Protein AF-A0A0A8ECW3-F1 (afdb_monomer)

Secondary structure (DSSP, 8-state):
-EEEEEEE-HHHH-TTS-EEEEEEEEEEEETTEEEEEEEEEEE--S---TT---TTPEEEEEEE--SSS---PPPEEEEEE--S-TTS--SEEEEEES--EEEE--TTS--TTPPPP--------TTSEEEEEEETT--SEEEEEEE-TTS-EEEEEEETTEEEEEEEEEES-TTS--EEEEEE---TT----EEEEEEEEEEEEEETTEEEEEEEES--EEEEEEE--TT----HHHH------

Foldseek 3Di:
DKDKDKAAACLAPVVVAWDWRIKIWIWDADPVGIWIKTKTWIQDPDDCDPVRDDNQKIWMWIATADDQPHDHDDIFTKIWHAPDHRHDDGQWIAIDGPDGDIDGDPPVLDDPPDDDDPPDGPTGHLQFFKWKKDFPVRQDWIWIWTAHLLRWTWIWIDGPNDTWIKTKDWYDHLQDAIWIWMWTDDDPVPDIDTGDTNQWDWDFDDDPRATWIAIDGPGGMIIGGPDDNPPDDRPVSSVHNDHDD

Radius of gyration: 17.52 Å; Cα contacts (8 Å, |Δi|>4): 586; chains: 1; bounding box: 40×39×47 Å

Mean predicted aligned error: 7.67 Å

pLDDT: mean 81.14, std 16.69, range [26.86, 97.62]

Sequence (245 aa):
MGVRCVKFANFVHCPHLEGVAFVWYAEGLEPAGPYRHFGEAFITTSGTTSDGVDPGGFLAHAAGITGNSERDEPFLRLCFDIPSPHSEVPARLLVTGDRREEWTLAPDGLVPEYQPILRHIERTGRHFNEFTVRKSDGTPGFGIRSMLSSGSWLGAGRWLELPYLHLGTYIGPRSGPVRFSASDIAAGNGFCLFVPWGELNVRIGTDKGASVRQVTGTWSETWQLRHSRAEWRPDPRTADLIAPG

Structure (mmCIF, N/CA/C/O backbone):
data_AF-A0A0A8ECW3-F1
#
_entry.id   AF-A0A0A8ECW3-F1
#
loop_
_atom_site.group_PDB
_atom_site.id
_atom_site.type_symbol
_atom_site.label_atom_id
_atom_site.label_alt_id
_atom_site.label_comp_id
_atom_site.label_asym_id
_atom_site.label_entity_id
_atom_site.label_seq_id
_atom_site.pdbx_PDB_ins_code
_atom_site.Cartn_x
_atom_site.Cartn_y
_atom_site.Cartn_z
_atom_site.occupancy
_atom_site.B_iso_or_equiv
_atom_site.auth_seq_id
_atom_site.auth_comp_id
_atom_site.auth_asym_id
_atom_site.auth_atom_id
_atom_site.pdbx_PDB_model_num
ATOM 1 N N . MET A 1 1 ? -6.385 -1.604 -19.195 1.00 80.00 1 MET A N 1
ATOM 2 C CA . MET A 1 1 ? -5.640 -0.408 -18.731 1.00 80.00 1 MET A CA 1
ATOM 3 C C . MET A 1 1 ? -5.826 -0.300 -17.227 1.00 80.00 1 MET A C 1
ATOM 5 O O . MET A 1 1 ? -6.911 -0.618 -16.747 1.00 80.00 1 MET A O 1
ATOM 9 N N . GLY A 1 2 ? -4.794 0.095 -16.488 1.00 90.62 2 GLY A N 1
ATOM 10 C CA . GLY A 1 2 ? -4.876 0.246 -15.038 1.00 90.62 2 GLY A CA 1
ATOM 11 C C . GLY A 1 2 ? -3.754 1.121 -14.503 1.00 90.62 2 GLY A C 1
ATOM 12 O O . GLY A 1 2 ? -2.800 1.409 -15.221 1.00 90.62 2 GLY A O 1
ATOM 13 N N . VAL A 1 3 ? -3.873 1.520 -13.244 1.00 93.31 3 VAL A N 1
ATOM 14 C CA . VAL A 1 3 ? -2.903 2.375 -12.554 1.00 93.31 3 VAL A CA 1
ATOM 15 C C . VAL A 1 3 ? -2.228 1.626 -11.417 1.00 93.31 3 VAL A C 1
ATOM 17 O O . VAL A 1 3 ? -2.740 0.622 -10.906 1.00 93.31 3 VAL A O 1
ATOM 20 N N . ARG A 1 4 ? -1.043 2.102 -11.045 1.00 95.19 4 ARG A N 1
ATOM 21 C CA . ARG A 1 4 ? -0.256 1.601 -9.921 1.00 95.19 4 ARG A CA 1
ATOM 22 C C . ARG A 1 4 ? 0.170 2.801 -9.095 1.00 95.19 4 ARG A C 1
ATOM 24 O O . ARG A 1 4 ? 0.907 3.654 -9.576 1.00 95.19 4 ARG A O 1
ATOM 31 N N . CYS A 1 5 ? -0.309 2.877 -7.864 1.00 94.56 5 CYS A N 1
ATOM 32 C CA . CYS A 1 5 ? 0.165 3.863 -6.903 1.00 94.56 5 CYS A CA 1
ATOM 33 C C . CYS A 1 5 ? 1.248 3.185 -6.076 1.00 94.56 5 CYS A C 1
ATOM 35 O O . CYS A 1 5 ? 0.961 2.193 -5.410 1.00 94.56 5 CYS A O 1
ATOM 37 N N . VAL A 1 6 ? 2.481 3.682 -6.153 1.00 96.06 6 VAL A N 1
ATOM 38 C CA . VAL A 1 6 ? 3.654 3.038 -5.550 1.00 96.06 6 VAL A CA 1
ATOM 39 C C . VAL A 1 6 ? 4.221 3.937 -4.460 1.00 96.06 6 VAL A C 1
ATOM 41 O O . VAL A 1 6 ? 4.438 5.127 -4.679 1.00 96.06 6 VAL A O 1
ATOM 44 N N . LYS A 1 7 ? 4.486 3.365 -3.284 1.00 95.50 7 LYS A N 1
ATOM 45 C CA . LYS A 1 7 ? 5.217 4.022 -2.199 1.00 95.50 7 LYS A CA 1
ATOM 46 C C . LYS A 1 7 ? 6.542 3.300 -2.000 1.00 95.50 7 LYS A C 1
ATOM 48 O O . LYS A 1 7 ? 6.571 2.172 -1.503 1.00 95.50 7 LYS A O 1
ATOM 53 N N . PHE A 1 8 ? 7.631 3.957 -2.384 1.00 94.44 8 PHE A N 1
ATOM 54 C CA . PHE A 1 8 ? 8.976 3.431 -2.184 1.00 94.44 8 PHE A CA 1
ATOM 55 C C . PHE A 1 8 ? 9.373 3.474 -0.709 1.00 94.44 8 PHE A C 1
ATOM 57 O O . PHE A 1 8 ? 9.071 4.436 -0.011 1.00 94.44 8 PHE A O 1
ATOM 64 N N . ALA A 1 9 ? 10.016 2.406 -0.242 1.00 92.56 9 ALA A N 1
ATOM 65 C CA . ALA A 1 9 ? 10.484 2.216 1.126 1.00 92.56 9 ALA A CA 1
ATOM 66 C C . ALA A 1 9 ? 12.012 2.056 1.107 1.00 92.56 9 ALA A C 1
ATOM 68 O O . ALA A 1 9 ? 12.703 3.001 0.713 1.00 92.56 9 ALA A O 1
ATOM 69 N N . ASN A 1 10 ? 12.555 0.889 1.483 1.00 89.00 10 ASN A N 1
ATOM 70 C CA . ASN A 1 10 ? 14.005 0.698 1.545 1.00 89.00 10 ASN A CA 1
ATOM 71 C C . ASN A 1 10 ? 14.678 0.968 0.189 1.00 89.00 10 ASN A C 1
ATOM 73 O O . ASN A 1 10 ? 15.756 1.543 0.190 1.00 89.00 10 ASN A O 1
ATOM 77 N N . PHE A 1 11 ? 14.038 0.682 -0.955 1.00 87.31 11 PHE A N 1
ATOM 78 C CA . PHE A 1 11 ? 14.655 0.869 -2.281 1.00 87.31 11 PHE A CA 1
ATOM 79 C C . PHE A 1 11 ? 15.172 2.296 -2.529 1.00 87.31 11 PHE A C 1
ATOM 81 O O . PHE A 1 11 ? 16.248 2.464 -3.093 1.00 87.31 11 PHE A O 1
ATOM 88 N N . VAL A 1 12 ? 14.427 3.312 -2.081 1.00 87.62 12 VAL A N 1
ATOM 89 C CA . VAL A 1 12 ? 14.816 4.726 -2.226 1.00 87.62 12 VAL A CA 1
ATOM 90 C C . VAL A 1 12 ? 15.447 5.258 -0.943 1.00 87.62 12 VAL A C 1
ATOM 92 O O . VAL A 1 12 ? 16.453 5.957 -0.986 1.00 87.62 12 VAL A O 1
ATOM 95 N N . HIS A 1 13 ? 14.865 4.948 0.218 1.00 88.25 13 HIS A N 1
ATOM 96 C CA . HIS A 1 13 ? 15.198 5.648 1.460 1.00 88.25 13 HIS A CA 1
ATOM 97 C C . HIS A 1 13 ? 16.293 4.975 2.288 1.00 88.25 13 HIS A C 1
ATOM 99 O O . HIS A 1 13 ? 16.967 5.648 3.068 1.00 88.25 13 HIS A O 1
ATOM 105 N N . CYS A 1 14 ? 16.461 3.658 2.164 1.00 87.00 14 CYS A N 1
ATOM 106 C CA . CYS A 1 14 ? 17.457 2.873 2.895 1.00 87.00 14 CYS A CA 1
ATOM 107 C C . CYS A 1 14 ? 17.972 1.713 2.016 1.00 87.00 14 CYS A C 1
ATOM 109 O O . CYS A 1 14 ? 17.795 0.554 2.392 1.00 87.00 14 CYS A O 1
ATOM 111 N N . PRO A 1 15 ? 18.587 1.986 0.846 1.00 84.69 15 PRO A N 1
ATOM 112 C CA . PRO A 1 15 ? 18.839 0.968 -0.187 1.00 84.69 15 PRO A CA 1
ATOM 113 C C . PRO A 1 15 ? 19.814 -0.139 0.232 1.00 84.69 15 PRO A C 1
ATOM 115 O O . PRO A 1 15 ? 19.881 -1.186 -0.399 1.00 84.69 15 PRO A O 1
ATOM 118 N N . HIS A 1 16 ? 20.551 0.082 1.318 1.00 82.81 16 HIS A N 1
ATOM 119 C CA . HIS A 1 16 ? 21.472 -0.874 1.923 1.00 82.81 16 HIS A CA 1
ATOM 120 C C . HIS A 1 16 ? 20.796 -1.832 2.923 1.00 82.81 16 HIS A C 1
ATOM 122 O O . HIS A 1 16 ? 21.475 -2.689 3.483 1.00 82.81 16 HIS A O 1
ATOM 128 N N . LEU A 1 17 ? 19.495 -1.673 3.203 1.00 82.00 17 LEU A N 1
ATOM 129 C CA . LEU A 1 17 ? 18.761 -2.499 4.162 1.00 82.00 17 LEU A CA 1
ATOM 130 C C . LEU A 1 17 ? 17.861 -3.518 3.461 1.00 82.00 17 LEU A C 1
ATOM 132 O O . LEU A 1 17 ? 16.998 -3.162 2.657 1.00 82.00 17 LEU A O 1
ATOM 136 N N . GLU A 1 18 ? 17.987 -4.780 3.866 1.00 81.06 18 GLU A N 1
ATOM 137 C CA . GLU A 1 18 ? 17.010 -5.827 3.561 1.00 81.06 18 GLU A CA 1
ATOM 138 C C . GLU A 1 18 ? 15.608 -5.460 4.050 1.00 81.06 18 GLU A C 1
ATOM 140 O O . GLU A 1 18 ? 15.439 -4.821 5.091 1.00 81.06 18 GLU A O 1
ATOM 145 N N . GLY A 1 19 ? 14.588 -5.932 3.331 1.00 82.25 19 GLY A N 1
ATOM 146 C CA . GLY A 1 19 ? 13.189 -5.767 3.714 1.00 82.25 19 GLY A CA 1
ATOM 147 C C . GLY A 1 19 ? 12.328 -5.266 2.566 1.00 82.25 19 GLY A C 1
ATOM 148 O O . GLY A 1 19 ? 12.631 -5.507 1.397 1.00 82.25 19 GLY A O 1
ATOM 149 N N . VAL A 1 20 ? 11.233 -4.586 2.910 1.00 90.06 20 VAL A N 1
ATOM 150 C CA . VAL A 1 20 ? 10.276 -4.056 1.934 1.00 90.06 20 VAL A CA 1
ATOM 151 C C . VAL A 1 20 ? 10.944 -2.951 1.113 1.00 90.06 20 VAL A C 1
ATOM 153 O O . VAL A 1 20 ? 11.290 -1.884 1.619 1.00 90.06 20 VAL A O 1
ATOM 156 N N . ALA A 1 21 ? 11.115 -3.214 -0.177 1.00 91.12 21 ALA A N 1
ATOM 157 C CA . ALA A 1 21 ? 11.643 -2.289 -1.166 1.00 91.12 21 ALA A CA 1
ATOM 158 C C . ALA A 1 21 ? 10.636 -1.169 -1.446 1.00 91.12 21 ALA A C 1
ATOM 160 O O . ALA A 1 21 ? 10.981 0.014 -1.401 1.00 91.12 21 ALA A O 1
ATOM 161 N N . PHE A 1 22 ? 9.387 -1.551 -1.706 1.00 95.38 22 PHE A N 1
ATOM 162 C CA . PHE A 1 22 ? 8.253 -0.669 -1.957 1.00 95.38 22 PHE A CA 1
ATOM 163 C C . PHE A 1 22 ? 6.941 -1.447 -1.824 1.00 95.38 22 PHE A C 1
ATOM 165 O O . PHE A 1 22 ? 6.922 -2.678 -1.847 1.00 95.38 22 PHE A O 1
ATOM 172 N N . VAL A 1 23 ? 5.840 -0.711 -1.707 1.00 97.19 23 VAL A N 1
ATOM 173 C CA . VAL A 1 23 ? 4.476 -1.254 -1.712 1.00 97.19 23 VAL A CA 1
ATOM 174 C C . VAL A 1 23 ? 3.664 -0.584 -2.803 1.00 97.19 23 VAL A C 1
ATOM 176 O O . VAL A 1 23 ? 3.967 0.548 -3.192 1.00 97.19 23 VAL A O 1
ATOM 179 N N . TRP A 1 24 ? 2.619 -1.247 -3.285 1.00 97.62 24 TRP A N 1
ATOM 180 C CA . TRP A 1 24 ? 1.744 -0.656 -4.288 1.00 97.62 24 TRP A CA 1
ATOM 181 C C . TRP A 1 24 ? 0.284 -1.052 -4.122 1.00 97.62 24 TRP A C 1
ATOM 183 O O . TRP A 1 24 ? -0.045 -2.165 -3.716 1.00 97.62 24 TRP A O 1
ATOM 193 N N . TYR A 1 25 ? -0.588 -0.135 -4.524 1.00 96.00 25 TYR A N 1
ATOM 194 C CA . TYR A 1 25 ? -1.986 -0.406 -4.831 1.00 96.00 25 TYR A CA 1
ATOM 195 C C . TYR A 1 25 ? -2.158 -0.421 -6.348 1.00 96.00 25 TYR A C 1
ATOM 197 O O . TYR A 1 25 ? -1.641 0.453 -7.048 1.00 96.00 25 TYR A O 1
ATOM 205 N N . ALA A 1 26 ? -2.883 -1.411 -6.851 1.00 94.75 26 ALA A N 1
ATOM 206 C CA . ALA A 1 26 ? -3.213 -1.561 -8.256 1.00 94.75 26 ALA A CA 1
ATOM 207 C C . ALA A 1 26 ? -4.726 -1.557 -8.442 1.00 94.75 26 ALA A C 1
ATOM 209 O O . ALA A 1 26 ? -5.439 -2.219 -7.692 1.00 94.75 26 ALA A O 1
ATOM 210 N N . GLU A 1 27 ? -5.201 -0.881 -9.482 1.00 93.00 27 GLU A N 1
ATOM 211 C CA . GLU A 1 27 ? -6.584 -0.987 -9.944 1.00 93.00 27 GLU A CA 1
ATOM 212 C C . GLU A 1 27 ? -6.659 -0.850 -11.466 1.00 93.00 27 GLU A C 1
ATOM 214 O O . GLU A 1 27 ? -5.799 -0.220 -12.090 1.00 93.00 27 GLU A O 1
ATOM 219 N N . GLY A 1 28 ? -7.668 -1.465 -12.078 1.00 91.75 28 GLY A N 1
ATOM 220 C CA . GLY A 1 28 ? -7.888 -1.371 -13.516 1.00 91.75 28 GLY A CA 1
ATOM 221 C C . GLY A 1 28 ? -9.007 -2.273 -14.021 1.00 91.75 28 GLY A C 1
ATOM 222 O O . GLY A 1 28 ? -9.697 -2.938 -13.249 1.00 91.75 28 GLY A O 1
ATOM 223 N N . LEU A 1 29 ? -9.175 -2.277 -15.343 1.00 89.12 29 LEU A N 1
ATOM 224 C CA . LEU A 1 29 ? -10.174 -3.083 -16.040 1.00 89.12 29 LEU A CA 1
ATOM 225 C C . LEU A 1 29 ? -9.499 -4.139 -16.919 1.00 89.12 29 LEU A C 1
ATOM 227 O O . LEU A 1 29 ? -8.606 -3.824 -17.717 1.00 89.12 29 LEU A O 1
ATOM 231 N N . GLU A 1 30 ? -9.978 -5.372 -16.792 1.00 88.06 30 GLU A N 1
ATOM 232 C CA . GLU A 1 30 ? -9.684 -6.516 -17.655 1.00 88.06 30 GLU A CA 1
ATOM 233 C C . GLU A 1 30 ? -10.964 -6.972 -18.382 1.00 88.06 30 GLU A C 1
ATOM 235 O O . GLU A 1 30 ? -12.066 -6.628 -17.947 1.00 88.06 30 GLU A O 1
ATOM 240 N N . PRO A 1 31 ? -10.868 -7.792 -19.452 1.00 88.44 31 PRO A N 1
ATOM 241 C CA . PRO A 1 31 ? -12.049 -8.340 -20.133 1.00 88.44 31 PRO A CA 1
ATOM 242 C C . PRO A 1 31 ? -13.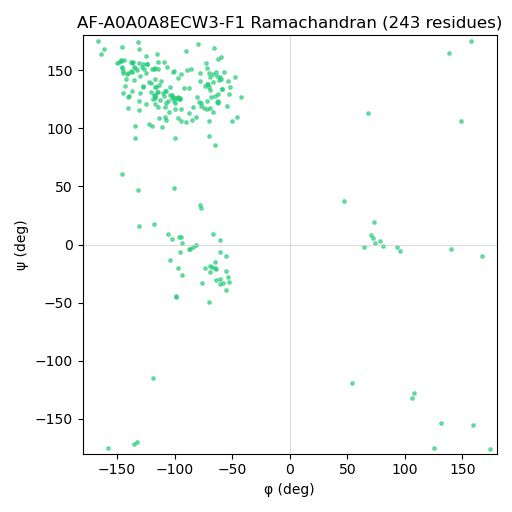026 -9.067 -19.202 1.00 88.44 31 PRO A C 1
ATOM 244 O O . PRO A 1 31 ? -14.221 -9.125 -19.467 1.00 88.44 31 PRO A O 1
ATOM 247 N N . ALA A 1 32 ? -12.515 -9.617 -18.103 1.00 86.38 32 ALA A N 1
ATOM 248 C CA . ALA A 1 32 ? -13.295 -10.352 -17.122 1.00 86.38 32 ALA A CA 1
ATOM 249 C C . ALA A 1 32 ? -13.775 -9.498 -15.930 1.00 86.38 32 ALA A C 1
ATOM 251 O O . ALA A 1 32 ? -14.350 -10.046 -14.991 1.00 86.38 32 ALA A O 1
ATOM 252 N N . GLY A 1 33 ? -13.556 -8.180 -15.964 1.00 88.12 33 GLY A N 1
ATOM 253 C CA . GLY A 1 33 ? -14.072 -7.232 -14.977 1.00 88.12 33 GLY A CA 1
ATOM 254 C C . GLY A 1 33 ? -13.004 -6.347 -14.325 1.00 88.12 33 GLY A C 1
ATOM 255 O O . GLY A 1 33 ? -11.832 -6.374 -14.717 1.00 88.12 33 GLY A O 1
ATOM 256 N N . PRO A 1 34 ? -13.409 -5.530 -13.335 1.00 89.81 34 PRO A N 1
ATOM 257 C CA . PRO A 1 34 ? -12.480 -4.740 -12.543 1.00 89.81 34 PRO A CA 1
ATOM 258 C C . PRO A 1 34 ? -11.594 -5.635 -11.674 1.00 89.81 34 PRO A C 1
ATOM 260 O O . PRO A 1 34 ? -12.035 -6.665 -11.159 1.00 89.81 34 PRO A O 1
ATOM 263 N N . TYR A 1 35 ? -10.354 -5.201 -11.469 1.00 90.19 35 TYR A N 1
ATOM 264 C CA . TYR A 1 35 ? -9.426 -5.830 -10.535 1.00 90.19 35 TYR A CA 1
ATOM 265 C C . TYR A 1 35 ? -8.836 -4.796 -9.579 1.00 90.19 35 TYR A C 1
ATOM 267 O O . TYR A 1 35 ? -8.692 -3.614 -9.915 1.00 90.19 35 TYR A O 1
ATOM 275 N N . ARG A 1 36 ? -8.451 -5.272 -8.392 1.00 92.81 36 ARG A N 1
ATOM 276 C CA . ARG A 1 36 ? -7.686 -4.514 -7.406 1.00 92.81 36 ARG A CA 1
ATOM 277 C C . ARG A 1 36 ? -6.684 -5.400 -6.694 1.00 92.81 36 ARG A C 1
ATOM 279 O O . ARG A 1 36 ? -7.037 -6.488 -6.239 1.00 92.81 36 ARG A O 1
ATOM 286 N N . HIS A 1 37 ? -5.470 -4.894 -6.513 1.00 94.12 37 HIS A N 1
ATOM 287 C CA . HIS A 1 37 ? -4.444 -5.573 -5.726 1.00 94.12 37 HIS A CA 1
ATOM 288 C C . HIS A 1 37 ? -3.777 -4.630 -4.743 1.00 94.12 37 HIS A C 1
ATOM 290 O O . HIS A 1 37 ? -3.613 -3.439 -5.005 1.00 94.12 37 HIS A O 1
ATOM 296 N N . PHE A 1 38 ? -3.327 -5.201 -3.636 1.00 95.69 38 PHE A N 1
ATOM 297 C CA . PHE A 1 38 ? -2.322 -4.592 -2.779 1.00 95.69 38 PHE A CA 1
ATOM 298 C C . PHE A 1 38 ? -1.129 -5.541 -2.702 1.00 95.69 38 PHE A C 1
ATOM 300 O O . PHE A 1 38 ? -1.307 -6.748 -2.509 1.00 95.69 38 PHE A O 1
ATOM 307 N N . GLY A 1 39 ? 0.069 -5.006 -2.910 1.00 96.12 39 GLY A N 1
ATOM 308 C CA . GLY A 1 39 ? 1.287 -5.798 -2.973 1.00 96.12 39 GLY A CA 1
ATOM 309 C C . GLY A 1 39 ? 2.507 -5.089 -2.415 1.00 96.12 39 GLY A C 1
ATOM 310 O O . GLY A 1 39 ? 2.493 -3.891 -2.120 1.00 96.12 39 GLY A O 1
ATOM 311 N N . GLU A 1 40 ? 3.566 -5.870 -2.267 1.00 95.06 40 GLU A N 1
ATOM 312 C CA . GLU A 1 40 ? 4.862 -5.444 -1.755 1.00 95.06 40 GLU A CA 1
ATOM 313 C C . GLU A 1 40 ? 5.992 -6.187 -2.461 1.00 95.06 40 GLU A C 1
ATOM 315 O O . GLU A 1 40 ? 5.840 -7.334 -2.889 1.00 95.06 40 GLU A O 1
ATOM 320 N N . ALA A 1 41 ? 7.115 -5.495 -2.612 1.00 92.81 41 ALA A N 1
ATOM 321 C CA . ALA A 1 41 ? 8.343 -6.016 -3.187 1.00 92.81 41 ALA A CA 1
ATOM 322 C C . ALA A 1 41 ? 9.452 -5.968 -2.141 1.00 92.81 41 ALA A C 1
ATOM 324 O O . ALA A 1 41 ? 9.454 -5.091 -1.273 1.00 92.81 41 ALA A O 1
ATOM 325 N N . PHE A 1 42 ? 10.410 -6.881 -2.237 1.00 87.38 42 PHE A N 1
ATOM 326 C CA . PHE A 1 42 ? 11.487 -7.041 -1.269 1.00 87.38 42 PHE A CA 1
ATOM 327 C C . PHE A 1 42 ? 12.852 -6.900 -1.926 1.00 87.38 42 PHE A C 1
ATOM 329 O O . PHE A 1 42 ? 13.080 -7.415 -3.019 1.00 87.38 42 PHE A O 1
ATOM 336 N N . ILE A 1 43 ? 13.772 -6.234 -1.226 1.00 78.81 43 ILE A N 1
ATOM 337 C CA . ILE A 1 43 ? 15.190 -6.251 -1.587 1.00 78.81 43 ILE A CA 1
ATOM 338 C C . ILE A 1 43 ? 15.745 -7.615 -1.181 1.00 78.81 43 ILE A C 1
ATOM 340 O O . ILE A 1 43 ? 15.750 -7.947 0.006 1.00 78.81 43 ILE A O 1
ATOM 344 N N . THR A 1 44 ? 16.212 -8.397 -2.150 1.00 66.31 44 THR A N 1
ATOM 345 C CA . THR A 1 44 ? 16.928 -9.649 -1.897 1.00 66.31 44 THR A CA 1
ATOM 346 C C . THR A 1 44 ? 18.422 -9.390 -2.020 1.00 66.31 44 THR A C 1
ATOM 348 O O . THR A 1 44 ? 18.986 -9.456 -3.110 1.00 66.31 44 THR A O 1
ATOM 351 N N . THR A 1 45 ? 19.089 -9.052 -0.917 1.00 57.00 45 THR A N 1
ATOM 352 C CA . THR A 1 45 ? 20.552 -8.993 -0.911 1.00 57.00 45 THR A CA 1
ATOM 353 C C . THR A 1 45 ? 21.101 -10.411 -0.847 1.00 57.00 45 THR A C 1
ATOM 355 O O . THR A 1 45 ? 20.884 -11.136 0.117 1.00 57.00 45 THR A O 1
ATOM 358 N N . SER A 1 46 ? 21.859 -10.782 -1.875 1.00 47.31 46 SER A N 1
ATOM 359 C CA . SER A 1 46 ? 22.733 -11.958 -1.951 1.00 47.31 46 SER A CA 1
ATOM 360 C C . SER A 1 46 ? 22.081 -13.349 -1.977 1.00 47.31 46 SER A C 1
ATOM 362 O O . SER A 1 46 ? 21.564 -13.872 -0.995 1.00 47.31 46 SER A O 1
ATOM 364 N N . GLY A 1 47 ? 22.254 -13.996 -3.127 1.00 43.75 47 GLY A N 1
ATOM 365 C CA . GLY A 1 47 ? 22.082 -15.427 -3.323 1.00 43.75 47 GLY A CA 1
ATOM 366 C C . GLY A 1 47 ? 21.597 -15.681 -4.736 1.00 43.75 47 GLY A C 1
ATOM 367 O O . GLY A 1 47 ? 20.436 -15.419 -5.031 1.00 43.75 47 GLY A O 1
ATOM 368 N N . THR A 1 48 ? 22.469 -16.193 -5.608 1.00 39.38 48 THR A N 1
ATOM 369 C CA . THR A 1 48 ? 22.027 -16.929 -6.797 1.00 39.38 48 THR A CA 1
ATOM 370 C C . THR A 1 48 ? 20.947 -17.898 -6.343 1.00 39.38 48 THR A C 1
ATOM 372 O O . THR A 1 48 ? 21.231 -18.838 -5.595 1.00 39.38 48 THR A O 1
ATOM 375 N N . THR A 1 49 ? 19.701 -17.635 -6.724 1.00 41.47 49 THR A N 1
ATOM 376 C CA . THR A 1 49 ? 18.644 -18.621 -6.542 1.00 41.47 49 THR A CA 1
ATOM 377 C C . THR A 1 49 ? 19.048 -19.856 -7.347 1.00 41.47 49 THR A C 1
ATOM 379 O O . THR A 1 49 ? 19.645 -19.738 -8.419 1.00 41.47 49 THR A O 1
ATOM 382 N N . SER A 1 50 ? 18.741 -21.052 -6.843 1.00 44.88 50 SER A N 1
ATOM 383 C CA . SER A 1 50 ? 18.945 -22.321 -7.564 1.00 44.88 50 SER A CA 1
ATOM 384 C C . SER A 1 50 ? 18.259 -22.363 -8.938 1.00 44.88 50 SER A C 1
ATOM 386 O O . SER A 1 50 ? 18.523 -23.266 -9.726 1.00 44.88 50 SER A O 1
ATOM 388 N N . ASP A 1 51 ? 17.412 -21.371 -9.216 1.00 50.91 51 ASP A N 1
ATOM 389 C CA . ASP A 1 51 ? 16.528 -21.277 -10.369 1.00 50.91 51 ASP A CA 1
ATOM 390 C C . ASP A 1 51 ? 17.026 -20.247 -11.408 1.00 50.91 51 ASP A C 1
ATOM 392 O O . ASP A 1 51 ? 16.320 -19.942 -12.365 1.00 50.91 51 ASP A O 1
ATOM 396 N N . GLY A 1 52 ? 18.247 -19.713 -11.248 1.00 42.84 52 GLY A N 1
ATOM 397 C CA . GLY A 1 52 ? 18.915 -18.903 -12.276 1.00 42.84 52 GLY A CA 1
ATOM 398 C C . GLY A 1 52 ? 18.357 -17.489 -12.469 1.00 42.84 52 GLY A C 1
ATOM 399 O O . GLY A 1 52 ? 18.595 -16.885 -13.512 1.00 42.84 52 GLY A O 1
ATOM 400 N N . VAL A 1 53 ? 17.624 -16.950 -11.489 1.00 43.72 53 VAL A N 1
ATOM 401 C CA . VAL A 1 53 ? 17.161 -15.555 -11.522 1.00 43.72 53 VAL A CA 1
ATOM 402 C C . VAL A 1 53 ? 18.312 -14.636 -11.109 1.00 43.72 53 VAL A C 1
ATOM 404 O O . VAL A 1 53 ? 18.889 -14.802 -10.032 1.00 43.72 53 VAL A O 1
ATOM 407 N N . ASP A 1 54 ? 18.640 -13.697 -11.998 1.00 47.62 54 ASP A N 1
ATOM 408 C CA . ASP A 1 54 ? 19.704 -12.698 -11.863 1.00 47.62 54 ASP A CA 1
ATOM 409 C C . ASP A 1 54 ? 19.571 -11.933 -10.524 1.00 47.62 54 ASP A C 1
ATOM 411 O O . ASP A 1 54 ? 18.462 -11.5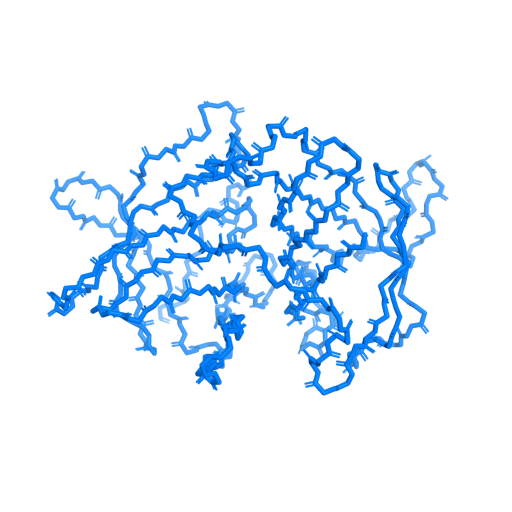14 -10.172 1.00 47.62 54 ASP A O 1
ATOM 415 N N . PRO A 1 55 ? 20.660 -11.703 -9.763 1.00 50.72 55 PRO A N 1
ATOM 416 C CA . PRO A 1 55 ? 20.622 -11.061 -8.444 1.00 50.72 55 PRO A CA 1
ATOM 417 C C . PRO A 1 55 ? 20.208 -9.573 -8.453 1.00 50.72 55 PRO A C 1
ATOM 419 O O . PRO A 1 55 ? 20.318 -8.912 -7.423 1.00 50.72 55 PRO A O 1
ATOM 422 N N . GLY A 1 56 ? 19.743 -9.040 -9.589 1.00 56.72 56 GLY A N 1
ATOM 423 C CA . GLY A 1 56 ? 19.242 -7.670 -9.743 1.00 56.72 56 GLY A CA 1
ATOM 424 C C . GLY A 1 56 ? 17.719 -7.507 -9.628 1.00 56.72 56 GLY A C 1
ATOM 425 O O . GLY A 1 56 ? 17.240 -6.376 -9.638 1.00 56.72 56 GLY A O 1
ATOM 426 N N . GLY A 1 57 ? 16.951 -8.600 -9.527 1.00 68.19 57 GLY A N 1
ATOM 427 C CA . GLY A 1 57 ? 15.484 -8.547 -9.457 1.00 68.19 57 GLY A CA 1
ATOM 428 C C . GLY A 1 57 ? 14.921 -8.431 -8.034 1.00 68.19 57 GLY A C 1
ATOM 429 O O . GLY A 1 57 ? 15.492 -8.961 -7.083 1.00 68.19 57 GLY A O 1
ATOM 430 N N . PHE A 1 58 ? 13.759 -7.791 -7.878 1.00 81.44 58 PHE A N 1
ATOM 431 C CA . PHE A 1 58 ? 13.004 -7.772 -6.617 1.00 81.44 58 PHE A CA 1
ATOM 432 C C . PHE A 1 58 ? 11.923 -8.844 -6.643 1.00 81.44 58 PHE A C 1
ATOM 434 O O . PHE A 1 58 ? 11.054 -8.832 -7.518 1.00 81.44 58 PHE A O 1
ATOM 441 N N . LEU A 1 59 ? 11.919 -9.725 -5.643 1.00 86.69 59 LEU A N 1
ATOM 442 C CA . LEU A 1 59 ? 10.800 -10.636 -5.423 1.00 86.69 59 LEU A CA 1
ATOM 443 C C . LEU A 1 59 ? 9.622 -9.869 -4.840 1.00 86.69 59 LEU A C 1
ATOM 445 O O . LEU A 1 59 ? 9.783 -9.056 -3.928 1.00 86.69 59 LEU A O 1
ATOM 449 N N . ALA A 1 60 ? 8.433 -10.145 -5.351 1.00 90.50 60 ALA A N 1
ATOM 450 C CA . ALA A 1 60 ? 7.250 -9.412 -4.970 1.00 90.50 60 ALA A CA 1
ATOM 451 C C . ALA A 1 60 ? 6.011 -10.297 -4.973 1.00 90.50 60 ALA A C 1
ATOM 453 O O . ALA A 1 60 ? 5.942 -11.339 -5.631 1.00 90.50 60 ALA A O 1
ATOM 454 N N . HIS A 1 61 ? 5.001 -9.857 -4.235 1.00 91.38 61 HIS A N 1
ATOM 455 C CA . HIS A 1 61 ? 3.706 -10.510 -4.244 1.00 91.38 61 HIS A CA 1
ATOM 456 C C . HIS A 1 61 ? 2.557 -9.523 -4.129 1.00 91.38 61 HIS A C 1
ATOM 458 O O . HIS A 1 61 ? 2.726 -8.395 -3.670 1.00 91.38 61 HIS A O 1
ATOM 464 N N . ALA A 1 62 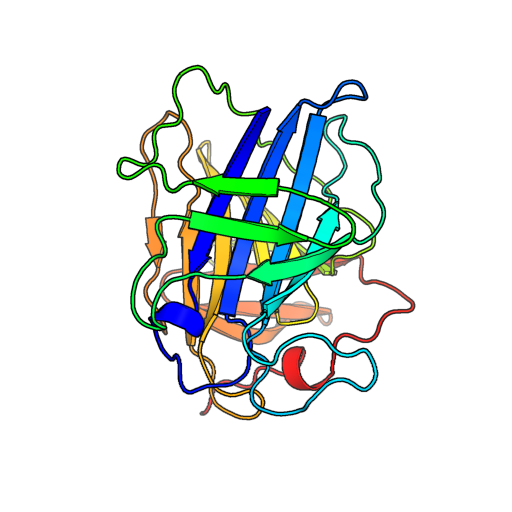? 1.376 -9.954 -4.555 1.00 93.94 62 ALA A N 1
ATOM 465 C CA . ALA A 1 62 ? 0.156 -9.170 -4.453 1.00 93.94 62 ALA A CA 1
ATOM 466 C C . ALA A 1 62 ? -1.034 -10.055 -4.102 1.00 93.94 62 ALA A C 1
ATOM 468 O O . ALA A 1 62 ? -1.139 -11.202 -4.531 1.00 93.94 62 ALA A O 1
ATOM 469 N N . ALA A 1 63 ? -1.961 -9.488 -3.346 1.00 91.62 63 ALA A N 1
ATOM 470 C CA . ALA A 1 63 ? -3.212 -10.130 -2.996 1.00 91.62 63 ALA A CA 1
ATOM 471 C C . ALA A 1 63 ? -4.400 -9.346 -3.564 1.00 91.62 63 ALA A C 1
ATOM 473 O O . ALA A 1 63 ? -4.391 -8.111 -3.597 1.00 91.62 63 ALA A O 1
ATOM 474 N N . GLY A 1 64 ? -5.419 -10.083 -4.012 1.00 89.88 64 GLY A N 1
ATOM 475 C CA . GLY A 1 64 ? -6.668 -9.530 -4.529 1.00 89.88 64 GLY A CA 1
ATOM 476 C C . GLY A 1 64 ? -7.512 -8.875 -3.440 1.00 89.88 64 GLY A C 1
ATOM 477 O O . GLY A 1 64 ? -7.732 -9.447 -2.370 1.00 89.88 64 GLY A O 1
ATOM 478 N N . ILE A 1 65 ? -7.999 -7.672 -3.724 1.00 88.56 65 ILE A N 1
ATOM 479 C CA . ILE A 1 65 ? -9.015 -6.987 -2.921 1.00 88.56 65 ILE A CA 1
ATOM 480 C C . ILE A 1 65 ? -10.380 -7.355 -3.501 1.00 88.56 65 ILE A C 1
ATOM 482 O O . ILE A 1 65 ? -10.558 -7.331 -4.715 1.00 88.56 65 ILE A O 1
ATOM 486 N N . THR A 1 66 ? -11.333 -7.699 -2.636 1.00 80.56 66 THR A N 1
ATOM 487 C CA . THR A 1 66 ? -12.639 -8.242 -3.031 1.00 80.56 66 THR A CA 1
ATOM 488 C C . THR A 1 66 ? -13.753 -7.581 -2.237 1.00 80.56 66 THR A C 1
ATOM 490 O O . THR A 1 66 ? -13.614 -7.437 -1.026 1.00 80.56 66 THR A O 1
ATOM 493 N N . GLY A 1 67 ? -14.899 -7.309 -2.855 1.00 67.56 67 GLY A N 1
ATOM 494 C CA . GLY A 1 67 ? -16.102 -6.871 -2.131 1.00 67.56 67 GLY A CA 1
ATOM 495 C C . GLY A 1 67 ? -16.905 -5.775 -2.824 1.00 67.56 67 GLY A C 1
ATOM 496 O O . GLY A 1 67 ? -17.979 -5.427 -2.355 1.00 67.56 67 GLY A O 1
ATOM 497 N N . ASN A 1 68 ? -16.425 -5.272 -3.957 1.00 70.56 68 ASN A N 1
ATOM 498 C CA . ASN A 1 68 ? -17.024 -4.212 -4.765 1.00 70.56 68 ASN A CA 1
ATOM 499 C C . ASN A 1 68 ? -17.067 -4.630 -6.239 1.00 70.56 68 ASN A C 1
ATOM 501 O O . ASN A 1 68 ? -16.712 -3.870 -7.139 1.00 70.56 68 ASN A O 1
ATOM 505 N N . SER A 1 69 ? -17.532 -5.856 -6.484 1.00 68.69 69 SER A N 1
ATOM 506 C CA . SER A 1 69 ? -17.584 -6.503 -7.805 1.00 68.69 69 SER A CA 1
ATOM 507 C C . SER A 1 69 ? -16.233 -6.951 -8.375 1.00 68.69 69 SER A C 1
ATOM 509 O O . SER A 1 69 ? -16.194 -7.425 -9.510 1.00 68.69 69 SER A O 1
ATOM 511 N N . GLU A 1 70 ? -15.132 -6.844 -7.623 1.00 77.62 70 GLU A N 1
ATOM 512 C CA . GLU A 1 70 ? -13.871 -7.482 -8.010 1.00 77.62 70 GLU A CA 1
ATOM 513 C C . GLU A 1 70 ? -13.952 -9.003 -7.827 1.00 77.62 70 GLU A C 1
ATOM 515 O O . GLU A 1 70 ? -14.671 -9.519 -6.964 1.00 77.62 70 GLU A O 1
ATOM 520 N N . ARG A 1 71 ? -13.176 -9.727 -8.634 1.00 71.56 71 ARG A N 1
ATOM 521 C CA . ARG A 1 71 ? -13.057 -11.186 -8.542 1.00 71.56 71 ARG A CA 1
ATOM 522 C C . ARG A 1 71 ? -12.137 -11.583 -7.388 1.00 71.56 71 ARG A C 1
ATOM 524 O O . ARG A 1 71 ? -11.158 -10.898 -7.106 1.00 71.56 71 ARG A O 1
ATOM 531 N N . ASP A 1 72 ? -12.425 -12.727 -6.769 1.00 75.56 72 ASP A N 1
ATOM 532 C CA . ASP A 1 72 ? -11.461 -13.389 -5.886 1.00 75.56 72 ASP A CA 1
ATOM 533 C C . ASP A 1 72 ? -10.318 -13.942 -6.745 1.00 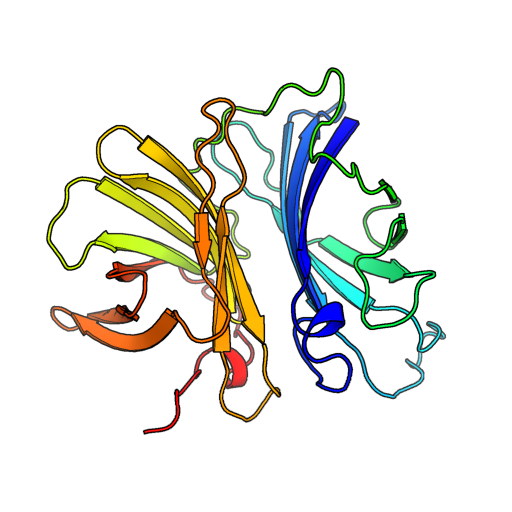75.56 72 ASP A C 1
ATOM 535 O O . ASP A 1 72 ? -10.496 -14.896 -7.506 1.00 75.56 72 ASP A O 1
ATOM 539 N N . GLU A 1 73 ? -9.164 -13.283 -6.684 1.00 78.12 73 GLU A N 1
ATOM 540 C CA . GLU A 1 73 ? -7.979 -13.643 -7.459 1.00 78.12 73 GLU A CA 1
ATOM 541 C C . GLU A 1 73 ? -6.966 -14.415 -6.602 1.00 78.12 73 GLU A C 1
ATOM 543 O O . GLU A 1 73 ? -6.869 -14.205 -5.385 1.00 78.12 73 GLU A O 1
ATOM 548 N N . PRO A 1 74 ? -6.186 -15.325 -7.218 1.00 83.44 74 PRO A N 1
ATOM 549 C CA . PRO A 1 74 ? -5.104 -15.991 -6.515 1.00 83.44 74 PRO A CA 1
ATOM 550 C C . PRO A 1 74 ? -4.050 -14.981 -6.049 1.00 83.44 74 PRO A C 1
ATOM 552 O O . PRO A 1 74 ? -3.913 -13.877 -6.573 1.00 83.44 74 PRO A O 1
ATOM 555 N N . PHE A 1 75 ? -3.271 -15.401 -5.058 1.00 86.69 75 PHE A N 1
ATOM 556 C CA . PHE A 1 75 ? -2.080 -14.679 -4.642 1.00 86.69 75 PHE A CA 1
ATOM 557 C C . PHE A 1 75 ? -1.066 -14.631 -5.786 1.00 86.69 75 PHE A C 1
ATOM 559 O O . PHE A 1 75 ? -0.658 -15.683 -6.276 1.00 86.69 75 PHE A O 1
ATOM 566 N N . LEU A 1 76 ? -0.665 -13.426 -6.179 1.00 89.62 76 LEU A N 1
ATOM 567 C CA . LEU A 1 76 ? 0.245 -13.190 -7.290 1.00 89.62 76 LEU A CA 1
ATOM 568 C C . LEU A 1 76 ? 1.694 -13.253 -6.816 1.00 89.62 76 LEU A C 1
ATOM 570 O O . LEU A 1 76 ? 2.049 -12.633 -5.813 1.00 89.62 76 LEU A O 1
ATOM 574 N N . ARG A 1 77 ? 2.534 -13.948 -7.577 1.00 87.50 77 ARG A N 1
ATOM 575 C CA . ARG A 1 77 ? 3.989 -14.009 -7.448 1.00 87.50 77 ARG A CA 1
ATOM 576 C C . ARG A 1 77 ? 4.611 -13.250 -8.606 1.00 87.50 77 ARG A C 1
ATOM 578 O O . ARG A 1 77 ? 4.407 -13.596 -9.769 1.00 87.50 77 ARG A O 1
ATOM 585 N N . LEU A 1 78 ? 5.352 -12.202 -8.277 1.00 89.25 78 LEU A N 1
ATOM 586 C CA . LEU A 1 78 ? 5.889 -11.254 -9.239 1.00 89.25 78 LEU A CA 1
ATOM 587 C C . LEU A 1 78 ? 7.395 -11.084 -9.036 1.00 89.25 78 LEU A C 1
ATOM 589 O O . LEU A 1 78 ? 7.923 -11.275 -7.940 1.00 89.25 78 LEU A O 1
ATOM 593 N N . CYS A 1 79 ? 8.073 -10.686 -10.102 1.00 88.19 79 CYS A N 1
ATOM 594 C CA . CYS A 1 79 ? 9.450 -10.224 -10.069 1.00 88.19 79 CYS A CA 1
ATOM 595 C C . CYS A 1 79 ? 9.529 -8.862 -10.758 1.00 88.19 79 CYS A C 1
ATOM 597 O O . CYS A 1 79 ? 8.912 -8.674 -11.811 1.00 88.19 79 CYS A O 1
ATOM 599 N N . PHE A 1 80 ? 10.266 -7.928 -10.160 1.00 89.81 80 PHE A N 1
ATOM 600 C CA . PHE A 1 80 ? 10.520 -6.612 -10.732 1.00 89.81 80 PHE A CA 1
ATOM 601 C C . PHE A 1 80 ? 11.969 -6.495 -11.174 1.00 89.81 80 PHE A C 1
ATOM 603 O O . PHE A 1 80 ? 12.876 -6.705 -10.372 1.00 89.81 80 PHE A O 1
ATOM 610 N N . ASP A 1 81 ? 12.162 -6.085 -12.419 1.00 88.69 81 ASP A N 1
ATOM 611 C CA . ASP A 1 81 ? 13.434 -5.581 -12.920 1.00 88.69 81 ASP A CA 1
ATOM 612 C C . ASP A 1 81 ? 13.362 -4.048 -12.984 1.00 88.69 81 ASP A C 1
ATOM 614 O O . ASP A 1 81 ? 12.407 -3.466 -13.521 1.00 88.69 81 ASP A O 1
ATOM 618 N N . ILE A 1 82 ? 14.336 -3.396 -12.348 1.00 86.62 82 ILE A N 1
ATOM 619 C CA . ILE A 1 82 ? 14.388 -1.945 -12.180 1.00 86.62 82 ILE A CA 1
ATOM 620 C C . ILE A 1 82 ? 15.663 -1.435 -12.852 1.00 86.62 82 ILE A C 1
ATOM 622 O O . ILE A 1 82 ? 16.739 -1.515 -12.260 1.00 86.62 82 ILE A O 1
ATOM 626 N N . PRO A 1 83 ? 15.569 -0.849 -14.058 1.00 75.50 83 PRO A N 1
ATOM 627 C CA . PRO A 1 83 ? 16.728 -0.399 -14.829 1.00 75.50 83 PRO A CA 1
ATOM 628 C C . PRO A 1 83 ? 17.318 0.928 -14.305 1.00 75.50 83 PRO A C 1
ATOM 630 O O . PRO A 1 83 ? 17.797 1.754 -15.078 1.00 75.50 83 PRO A O 1
ATOM 633 N N . SER A 1 84 ? 17.233 1.200 -13.002 1.00 71.62 84 SER A N 1
ATOM 634 C CA . SER A 1 84 ? 17.626 2.469 -12.377 1.00 71.62 84 SER A CA 1
ATOM 635 C C . SER A 1 84 ? 18.387 2.226 -11.070 1.00 71.62 84 SER A C 1
ATOM 637 O O . SER A 1 84 ? 18.117 1.236 -10.389 1.00 71.62 84 SER A O 1
ATOM 639 N N . PRO A 1 85 ? 19.329 3.113 -10.698 1.00 68.69 85 PRO A N 1
ATOM 640 C CA . PRO A 1 85 ? 20.092 2.963 -9.465 1.00 68.69 85 PRO A CA 1
ATOM 641 C C . PRO A 1 85 ? 19.198 3.063 -8.219 1.00 68.69 85 PRO A C 1
ATOM 643 O O . PRO A 1 85 ? 18.202 3.789 -8.185 1.00 68.69 85 PRO A O 1
ATOM 646 N N . HIS A 1 86 ? 19.591 2.342 -7.170 1.00 67.75 86 HIS A N 1
ATOM 647 C CA . HIS A 1 86 ? 18.930 2.355 -5.867 1.00 67.75 86 HIS A CA 1
ATOM 648 C C . HIS A 1 86 ? 19.154 3.700 -5.153 1.00 67.75 86 HIS A C 1
ATOM 650 O O . HIS A 1 86 ? 20.173 3.870 -4.490 1.00 67.75 86 HIS A O 1
ATOM 656 N N . SER A 1 87 ? 18.229 4.650 -5.302 1.00 71.19 87 SER A N 1
ATOM 657 C CA . SER A 1 87 ? 18.181 5.942 -4.574 1.00 71.19 87 SER A CA 1
ATOM 658 C C . SER A 1 87 ? 17.185 6.922 -5.192 1.00 71.19 87 SER A C 1
ATOM 660 O O . SER A 1 87 ? 16.916 7.973 -4.615 1.00 71.19 87 SER A O 1
ATOM 662 N N . GLU A 1 88 ? 16.650 6.604 -6.369 1.00 86.25 88 GLU A N 1
ATOM 663 C CA . GLU A 1 88 ? 15.734 7.459 -7.114 1.00 86.25 88 GLU A CA 1
ATOM 664 C C . GLU A 1 88 ? 14.432 6.719 -7.416 1.00 86.25 88 GLU A C 1
ATOM 666 O O . GLU A 1 88 ? 14.387 5.488 -7.461 1.00 86.25 88 GLU A O 1
ATOM 671 N N . VAL A 1 89 ? 13.353 7.477 -7.620 1.00 90.50 89 VAL A N 1
ATOM 672 C CA . VAL A 1 89 ? 12.099 6.908 -8.117 1.00 90.50 89 VAL A CA 1
ATOM 673 C C . VAL A 1 89 ? 12.325 6.488 -9.576 1.00 90.50 89 VAL A C 1
ATOM 675 O O . VAL A 1 89 ? 12.598 7.351 -10.411 1.00 90.50 89 VAL A O 1
ATOM 678 N N . PRO A 1 90 ? 12.217 5.192 -9.909 1.00 92.00 90 PRO A N 1
ATOM 679 C CA . PRO A 1 90 ? 12.481 4.711 -11.252 1.00 92.00 90 PRO A CA 1
ATOM 680 C C . PRO A 1 90 ? 11.377 5.176 -12.202 1.00 92.00 90 PRO A C 1
ATOM 682 O O . PRO A 1 90 ? 10.186 5.072 -11.902 1.00 92.00 90 PRO A O 1
ATOM 685 N N . ALA A 1 91 ? 11.770 5.651 -13.383 1.00 93.56 91 ALA A N 1
ATOM 686 C CA . ALA A 1 91 ? 10.818 6.056 -14.416 1.00 93.56 91 ALA A CA 1
ATOM 687 C C . ALA A 1 91 ? 10.064 4.860 -15.022 1.00 93.56 91 ALA A C 1
ATOM 689 O O . ALA A 1 91 ? 8.981 5.027 -15.587 1.00 93.56 91 ALA A O 1
ATOM 690 N N . ARG A 1 92 ? 10.653 3.659 -14.940 1.00 94.19 92 ARG A N 1
ATOM 691 C CA . ARG A 1 92 ? 10.114 2.418 -15.501 1.00 94.19 92 ARG A CA 1
ATOM 692 C C . ARG A 1 92 ? 10.380 1.240 -14.569 1.00 94.19 92 ARG A C 1
ATOM 694 O O . ARG A 1 92 ? 11.454 1.150 -13.982 1.00 94.19 92 ARG A O 1
ATOM 701 N N . LEU A 1 93 ? 9.413 0.333 -14.479 1.00 94.38 93 LEU A N 1
ATOM 702 C CA . LEU A 1 93 ? 9.511 -0.949 -13.782 1.00 94.38 93 LEU A CA 1
ATOM 703 C C . LEU A 1 93 ? 9.029 -2.055 -14.721 1.00 94.38 93 LEU A C 1
ATOM 705 O O . LEU A 1 93 ? 7.940 -1.942 -15.289 1.00 94.38 93 LEU A O 1
ATOM 709 N N . LEU A 1 94 ? 9.808 -3.123 -14.870 1.00 94.38 94 LEU A N 1
ATOM 710 C CA . LEU A 1 94 ? 9.416 -4.291 -15.657 1.00 94.38 94 LEU A CA 1
ATOM 711 C C . LEU A 1 94 ? 8.931 -5.390 -14.716 1.00 94.38 94 LEU A C 1
ATOM 713 O O . LEU A 1 94 ? 9.657 -5.801 -13.817 1.00 94.38 94 LEU A O 1
ATOM 717 N N . VAL A 1 95 ? 7.705 -5.866 -14.920 1.00 94.75 95 VAL A N 1
ATOM 718 C CA . VAL A 1 95 ? 7.057 -6.867 -14.067 1.00 94.75 95 VAL A CA 1
ATOM 719 C C . VAL A 1 95 ? 6.943 -8.184 -14.815 1.00 94.75 95 VAL A C 1
ATOM 721 O O . VAL A 1 95 ? 6.446 -8.236 -15.942 1.00 94.75 95 VAL A O 1
ATOM 724 N N . THR A 1 96 ? 7.373 -9.261 -14.170 1.00 92.06 96 THR A N 1
ATOM 725 C CA . THR A 1 96 ? 7.267 -10.639 -14.664 1.00 92.06 96 THR A CA 1
ATOM 726 C C . THR A 1 96 ? 6.700 -11.567 -13.582 1.00 92.06 96 THR A C 1
ATOM 728 O O . THR A 1 96 ? 6.482 -11.138 -12.449 1.00 92.06 96 THR A O 1
ATOM 731 N N . GLY A 1 97 ? 6.443 -12.837 -13.920 1.00 90.56 97 GLY A N 1
ATOM 732 C CA . GLY A 1 97 ? 5.804 -13.822 -13.040 1.00 90.56 97 GLY A CA 1
ATOM 733 C C . GLY A 1 97 ? 4.364 -14.098 -13.468 1.00 90.56 97 GLY A C 1
ATOM 734 O O . GLY A 1 97 ? 4.105 -14.291 -14.657 1.00 90.56 97 GLY A O 1
ATOM 735 N N . ASP A 1 98 ? 3.431 -14.079 -12.515 1.00 89.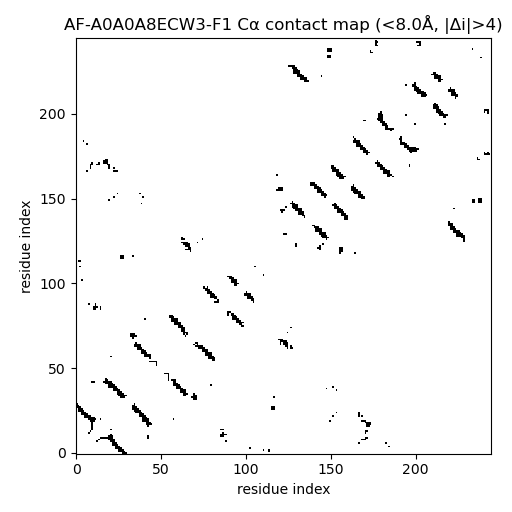81 98 ASP A N 1
ATOM 736 C CA . ASP A 1 98 ? 1.998 -14.298 -12.778 1.00 89.81 98 ASP A CA 1
ATOM 737 C C . ASP A 1 98 ? 1.373 -13.199 -13.654 1.00 89.81 98 ASP A C 1
ATOM 739 O O . ASP A 1 98 ? 0.330 -13.398 -14.277 1.00 89.81 98 ASP A O 1
ATOM 743 N N . ARG A 1 99 ? 2.018 -12.029 -13.720 1.00 91.81 99 ARG A N 1
ATOM 744 C CA . ARG A 1 99 ? 1.685 -10.939 -14.640 1.00 91.81 99 ARG A CA 1
ATOM 745 C C . ARG A 1 99 ? 2.928 -10.535 -15.427 1.00 91.81 99 ARG A C 1
ATOM 747 O O . ARG A 1 99 ? 4.050 -10.646 -14.938 1.00 91.81 99 ARG A O 1
ATOM 754 N N . ARG A 1 100 ? 2.716 -10.045 -16.650 1.00 94.25 100 ARG A N 1
ATOM 755 C CA . ARG A 1 100 ? 3.756 -9.432 -17.482 1.00 94.25 100 ARG A CA 1
ATOM 756 C C . ARG A 1 100 ? 3.330 -8.014 -17.825 1.00 94.25 100 ARG A C 1
ATOM 758 O O . ARG A 1 100 ? 2.438 -7.825 -18.646 1.00 94.25 100 ARG A O 1
ATOM 765 N N . GLU A 1 101 ? 3.932 -7.040 -17.158 1.00 95.06 101 GLU A N 1
ATOM 766 C CA . GLU A 1 101 ? 3.538 -5.634 -17.245 1.00 95.06 101 GLU A CA 1
ATOM 767 C C . GLU A 1 101 ? 4.776 -4.741 -17.340 1.00 95.06 101 GLU A C 1
ATOM 769 O O . GLU A 1 101 ? 5.859 -5.101 -16.888 1.00 95.06 101 GLU A O 1
ATOM 774 N N . GLU A 1 102 ? 4.594 -3.551 -17.895 1.00 95.50 102 GLU A N 1
ATOM 775 C CA . GLU A 1 102 ? 5.537 -2.450 -17.751 1.00 95.50 102 GLU A CA 1
ATOM 776 C C . GLU A 1 102 ? 4.810 -1.315 -17.038 1.00 95.50 102 GLU A C 1
ATOM 778 O O . GLU A 1 102 ? 3.701 -0.942 -17.431 1.00 95.50 102 GLU A O 1
ATOM 783 N N . TRP A 1 103 ? 5.409 -0.786 -15.974 1.00 95.44 103 TRP A N 1
ATOM 784 C CA . TRP A 1 103 ? 4.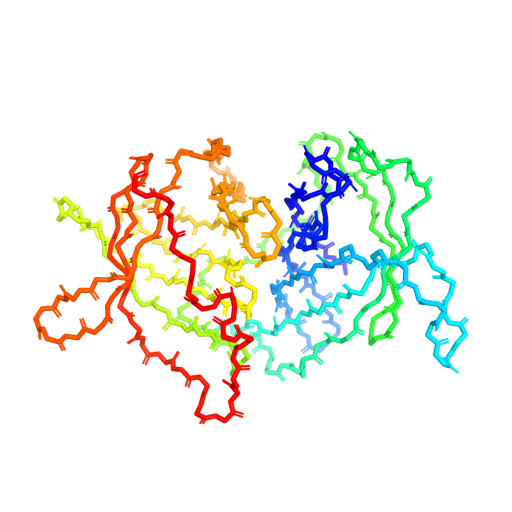881 0.385 -15.285 1.00 95.44 103 TRP A CA 1
ATOM 785 C C . TRP A 1 103 ? 5.741 1.586 -15.634 1.00 95.44 103 TRP A C 1
ATOM 787 O O . TRP A 1 103 ? 6.948 1.580 -15.399 1.00 95.44 103 TRP A O 1
ATOM 797 N N . THR A 1 104 ? 5.106 2.619 -16.172 1.00 94.44 104 THR A N 1
ATOM 798 C CA . THR A 1 104 ? 5.744 3.890 -16.508 1.00 94.44 104 THR A CA 1
ATOM 799 C C . THR A 1 104 ? 5.298 4.949 -15.508 1.00 94.44 104 THR A C 1
ATOM 801 O O . THR A 1 104 ? 4.106 5.072 -15.220 1.00 94.44 104 THR A O 1
ATOM 804 N N . LEU A 1 105 ? 6.250 5.706 -14.966 1.00 93.88 105 LEU A N 1
ATOM 805 C CA . LEU A 1 105 ? 5.972 6.800 -14.042 1.00 93.88 105 LEU A CA 1
ATOM 806 C C . LEU A 1 105 ? 5.178 7.907 -14.751 1.00 93.88 105 LEU A C 1
ATOM 808 O O . LEU A 1 105 ? 5.617 8.420 -15.777 1.00 93.88 105 LEU A O 1
ATOM 812 N N . ALA A 1 106 ? 4.049 8.307 -14.164 1.00 92.75 106 ALA A N 1
ATOM 813 C CA . ALA A 1 106 ? 3.346 9.543 -14.498 1.00 92.75 106 ALA A CA 1
ATOM 814 C C . ALA A 1 106 ? 3.883 10.669 -13.590 1.00 92.75 106 ALA A C 1
ATOM 816 O O . ALA A 1 106 ? 3.571 10.657 -12.396 1.00 92.75 106 ALA A O 1
ATOM 817 N N . PRO A 1 107 ? 4.719 11.605 -14.086 1.00 86.69 107 PRO A N 1
ATOM 818 C CA . PRO A 1 107 ? 5.473 12.525 -13.223 1.00 86.69 107 PRO A CA 1
ATOM 819 C C . PRO A 1 107 ? 4.606 13.484 -12.400 1.00 86.69 107 PRO A C 1
ATOM 821 O O . PRO A 1 107 ? 4.988 13.872 -11.300 1.00 86.69 107 PRO A O 1
ATOM 824 N N . ASP A 1 108 ? 3.442 13.858 -12.923 1.00 86.38 108 ASP A N 1
ATOM 825 C CA . ASP A 1 108 ? 2.450 14.715 -12.267 1.00 86.38 108 ASP A CA 1
ATOM 826 C C . ASP A 1 108 ? 1.371 13.913 -11.517 1.00 86.38 108 ASP A C 1
ATOM 828 O O . ASP A 1 108 ? 0.450 14.487 -10.938 1.00 86.38 108 ASP A O 1
ATOM 832 N N . GLY A 1 109 ? 1.474 12.579 -11.523 1.00 84.31 109 GLY A N 1
ATOM 833 C CA . GLY A 1 109 ? 0.476 11.679 -10.953 1.00 84.31 109 GLY A CA 1
ATOM 834 C C . GLY A 1 109 ? -0.838 11.620 -11.738 1.00 84.31 109 GLY A C 1
ATOM 835 O O . GLY A 1 109 ? -1.787 10.993 -11.262 1.00 84.31 109 GLY A O 1
ATOM 836 N N . LEU A 1 110 ? -0.914 12.237 -12.923 1.00 84.19 110 LEU A N 1
ATOM 837 C CA . LEU A 1 110 ? -2.093 12.214 -13.779 1.00 84.19 110 LEU A CA 1
ATOM 838 C C . LEU A 1 110 ? -1.933 11.142 -14.856 1.00 84.19 110 LEU A C 1
ATOM 840 O O . LEU A 1 110 ? -0.971 11.117 -15.617 1.00 84.19 110 LEU A O 1
ATOM 844 N N . VAL A 1 111 ? -2.917 10.249 -14.937 1.00 85.06 111 VAL A N 1
ATOM 845 C CA . VAL A 1 111 ? -3.012 9.265 -16.017 1.00 85.06 111 VAL A CA 1
ATOM 846 C C . VAL A 1 111 ? -4.167 9.697 -16.916 1.00 85.06 111 VAL A C 1
ATOM 848 O O . VAL A 1 111 ? -5.321 9.592 -16.487 1.00 85.06 111 VAL A O 1
ATOM 851 N N . PRO A 1 112 ? -3.892 10.224 -18.126 1.00 83.38 112 PRO A N 1
ATOM 852 C CA . PRO A 1 112 ? -4.935 10.682 -19.034 1.00 83.38 112 PRO A CA 1
ATOM 853 C C . PRO A 1 112 ? -5.979 9.595 -19.278 1.00 83.38 112 PRO A C 1
ATOM 855 O O . PRO A 1 112 ? -5.641 8.419 -19.392 1.00 83.38 112 PRO A O 1
ATOM 858 N N . GLU A 1 113 ? -7.249 10.000 -19.336 1.00 85.25 113 GLU A N 1
ATOM 859 C CA . GLU A 1 113 ? -8.396 9.132 -19.659 1.00 85.25 113 GLU A CA 1
ATOM 860 C C . GLU A 1 113 ? -8.676 8.002 -18.651 1.00 85.25 113 GLU A C 1
ATOM 862 O O . GLU A 1 113 ? -9.669 7.283 -18.782 1.00 85.25 113 GLU A O 1
ATOM 867 N N . TYR A 1 114 ? -7.862 7.861 -17.601 1.00 86.19 114 TYR A N 1
ATOM 868 C CA . TYR A 1 114 ? -8.120 6.891 -16.552 1.00 86.19 114 TYR A CA 1
ATOM 869 C C . TYR A 1 114 ? -9.219 7.387 -15.611 1.00 86.19 114 TYR A C 1
ATOM 871 O O . TYR A 1 114 ? -9.095 8.422 -14.956 1.00 86.19 114 TYR A O 1
ATOM 879 N N . GLN A 1 115 ? -10.289 6.602 -15.506 1.00 84.69 115 GLN A N 1
ATOM 880 C CA . GLN A 1 115 ? -11.350 6.816 -14.530 1.00 84.69 115 GLN A CA 1
ATOM 881 C C . GLN A 1 115 ? -11.143 5.870 -13.341 1.00 84.69 115 GLN A C 1
ATOM 883 O O . GLN A 1 115 ? -11.214 4.651 -13.524 1.00 8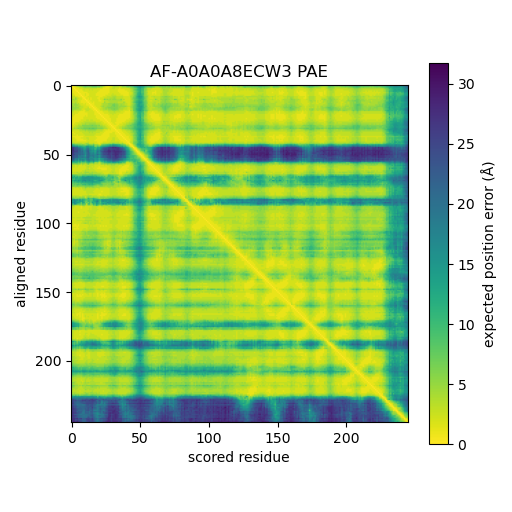4.69 115 GLN A O 1
ATOM 888 N N . PRO A 1 116 ? -10.892 6.393 -12.125 1.00 81.88 116 PRO A N 1
ATOM 889 C CA . PRO A 1 116 ? -10.750 5.559 -10.941 1.00 81.88 116 PRO A CA 1
ATOM 890 C C . PRO A 1 116 ? -12.002 4.725 -10.680 1.00 81.88 116 PRO A C 1
ATOM 892 O O . PRO A 1 116 ? -13.122 5.239 -10.667 1.00 81.88 116 PRO A O 1
ATOM 895 N N . ILE A 1 117 ? -11.807 3.437 -10.404 1.00 83.88 117 ILE A N 1
ATOM 896 C CA . ILE A 1 117 ? -12.882 2.558 -9.937 1.00 83.88 117 ILE A CA 1
ATOM 897 C C . ILE A 1 117 ? -13.302 3.040 -8.545 1.00 83.88 117 ILE A C 1
ATOM 899 O O . ILE A 1 117 ? -12.440 3.361 -7.730 1.00 83.88 117 ILE A O 1
ATOM 903 N N . LEU A 1 118 ? -14.603 3.058 -8.232 1.00 80.06 118 LEU A N 1
ATOM 904 C CA . LEU A 1 118 ? -15.133 3.531 -6.944 1.00 80.06 118 LEU A CA 1
ATOM 905 C C . LEU A 1 118 ? -14.414 2.883 -5.749 1.00 80.06 118 LEU A C 1
ATOM 907 O O . LEU A 1 118 ? -14.641 1.710 -5.456 1.00 80.06 118 LEU A O 1
ATOM 911 N N . ARG A 1 119 ? -13.553 3.635 -5.051 1.00 77.81 119 ARG A N 1
ATOM 912 C CA . ARG A 1 119 ? -12.633 3.149 -3.995 1.00 77.81 119 ARG A CA 1
ATOM 913 C C . ARG A 1 119 ? -13.305 2.890 -2.646 1.00 77.81 119 ARG A C 1
ATOM 915 O O . ARG A 1 119 ? -12.713 3.095 -1.591 1.00 77.81 119 ARG A O 1
ATOM 922 N N . HIS A 1 120 ? -14.549 2.439 -2.678 1.00 78.38 120 HIS A N 1
ATOM 923 C CA . HIS A 1 120 ? -15.167 1.828 -1.517 1.00 78.38 120 HIS A CA 1
ATOM 924 C C . HIS A 1 120 ? -14.514 0.459 -1.328 1.00 78.38 120 HIS A C 1
ATOM 926 O O . HIS A 1 120 ? -14.453 -0.297 -2.287 1.00 78.38 120 HIS A O 1
ATOM 932 N N . ILE A 1 121 ? -13.933 0.168 -0.164 1.00 84.50 121 ILE A N 1
ATOM 933 C CA . ILE A 1 121 ? -13.336 -1.140 0.140 1.00 84.50 121 ILE A CA 1
ATOM 934 C C . ILE A 1 121 ? -13.804 -1.534 1.539 1.00 84.50 121 ILE A C 1
ATOM 936 O O . ILE A 1 121 ? -13.309 -1.012 2.535 1.00 84.50 121 ILE A O 1
ATOM 940 N N . GLU A 1 122 ? -14.783 -2.435 1.607 1.00 76.00 122 GLU A N 1
ATOM 941 C CA . GLU A 1 122 ? -15.373 -2.901 2.875 1.00 76.00 122 GLU A CA 1
ATOM 942 C C . GLU A 1 122 ? -14.779 -4.219 3.383 1.00 76.00 122 GLU A C 1
ATOM 944 O O . GLU A 1 122 ? -14.928 -4.584 4.557 1.00 76.00 122 GLU A O 1
ATOM 949 N N . ARG A 1 123 ? -14.151 -4.963 2.473 1.00 77.69 123 ARG A N 1
ATOM 950 C CA . ARG A 1 123 ? -13.567 -6.273 2.718 1.00 77.69 123 ARG A CA 1
ATOM 951 C C . ARG A 1 123 ? -12.346 -6.461 1.831 1.00 77.69 123 ARG A C 1
ATOM 953 O O . ARG A 1 123 ? -12.204 -5.831 0.785 1.00 77.69 123 ARG A O 1
ATOM 960 N N . THR A 1 124 ? -11.474 -7.352 2.260 1.00 82.56 124 THR A N 1
ATOM 961 C CA . THR A 1 124 ? -10.327 -7.809 1.492 1.00 82.56 124 THR A CA 1
ATOM 962 C C . THR A 1 124 ? -10.291 -9.321 1.345 1.00 82.56 124 THR A C 1
ATOM 964 O O . THR A 1 124 ? -10.994 -10.058 2.042 1.00 82.56 124 THR A O 1
ATOM 967 N N . GLY A 1 125 ? -9.510 -9.782 0.366 1.00 81.62 125 GLY A N 1
ATOM 968 C CA . GLY A 1 125 ? -9.366 -11.201 0.080 1.00 81.62 125 GLY A CA 1
ATOM 969 C C . GLY A 1 125 ? -8.691 -11.962 1.222 1.00 81.62 125 GLY A C 1
ATOM 970 O O . GLY A 1 125 ? -8.089 -11.401 2.137 1.00 81.62 125 GLY A O 1
ATOM 971 N N . ARG A 1 126 ? -8.726 -13.292 1.139 1.00 83.69 126 ARG A N 1
ATOM 972 C CA . ARG A 1 126 ? -8.218 -14.222 2.172 1.00 83.69 126 ARG A CA 1
ATOM 973 C C . ARG A 1 126 ? -6.720 -14.118 2.498 1.00 83.69 126 ARG A C 1
ATOM 975 O O . ARG A 1 126 ? -6.238 -14.825 3.378 1.00 83.69 126 ARG A O 1
ATOM 982 N N . HIS A 1 127 ? -5.970 -13.315 1.750 1.00 85.69 127 HIS A N 1
ATOM 983 C CA . HIS A 1 127 ? -4.518 -13.187 1.857 1.00 85.69 127 HIS A CA 1
ATOM 984 C C . HIS A 1 127 ? -4.072 -12.002 2.731 1.00 85.69 127 HIS A C 1
ATOM 986 O O . HIS A 1 127 ? -2.873 -11.757 2.837 1.00 85.69 127 HIS A O 1
ATOM 992 N N . PHE A 1 128 ? -5.012 -11.313 3.386 1.00 87.31 128 PHE A N 1
ATOM 993 C CA . PHE A 1 128 ? -4.734 -10.218 4.312 1.00 87.31 128 PHE A CA 1
ATOM 994 C C . PHE A 1 128 ? -5.131 -10.569 5.746 1.00 87.31 128 PHE A C 1
ATOM 996 O O . PHE A 1 128 ? -6.088 -11.307 5.982 1.00 87.31 128 PHE A O 1
ATOM 1003 N N . ASN A 1 129 ? -4.423 -9.976 6.708 1.00 88.69 129 ASN A N 1
ATOM 1004 C CA . ASN A 1 129 ? -4.989 -9.755 8.033 1.00 88.69 129 ASN A CA 1
ATOM 1005 C C . ASN A 1 129 ? -5.802 -8.464 7.976 1.00 88.69 129 ASN A C 1
ATOM 1007 O O . ASN A 1 129 ? -5.253 -7.396 7.694 1.00 88.69 129 ASN A O 1
ATOM 1011 N N . GLU A 1 130 ? -7.102 -8.571 8.224 1.00 90.00 130 GLU A N 1
ATOM 1012 C CA . GLU A 1 130 ? -8.013 -7.438 8.148 1.00 90.00 130 GLU A CA 1
ATOM 1013 C C . GLU A 1 130 ? -8.322 -6.919 9.548 1.00 90.00 130 GLU A C 1
ATOM 1015 O O . GLU A 1 130 ? -8.761 -7.667 10.428 1.00 90.00 130 GLU A O 1
ATOM 1020 N N . PHE A 1 131 ? -8.128 -5.620 9.742 1.00 91.19 131 PHE A N 1
ATOM 1021 C CA . PHE A 1 131 ? -8.433 -4.926 10.984 1.00 91.19 131 PHE A CA 1
ATOM 1022 C C . PHE A 1 131 ? -9.524 -3.893 10.750 1.00 91.19 131 PHE A C 1
ATOM 1024 O O . PHE A 1 131 ? -9.429 -3.112 9.809 1.00 91.19 131 PHE A O 1
ATOM 1031 N N . THR A 1 132 ? -10.513 -3.823 11.636 1.00 91.25 132 THR A N 1
ATOM 1032 C CA . THR A 1 132 ? -11.385 -2.649 11.741 1.00 91.25 132 THR A CA 1
ATOM 1033 C C . THR A 1 132 ? -10.671 -1.539 12.489 1.00 91.25 132 THR A C 1
ATOM 1035 O O . THR A 1 132 ? -10.008 -1.791 13.497 1.00 91.25 132 THR A O 1
ATOM 1038 N N . VAL A 1 133 ? -10.857 -0.311 12.027 1.00 91.81 133 VAL A N 1
ATOM 1039 C CA . VAL A 1 133 ? -10.187 0.874 12.554 1.00 91.81 133 VAL A CA 1
ATOM 1040 C C . VAL A 1 133 ? -11.187 1.793 13.212 1.00 91.81 133 VAL A C 1
ATOM 1042 O O . VAL A 1 133 ? -12.255 2.074 12.662 1.00 91.81 133 VAL A O 1
ATOM 1045 N N . ARG A 1 134 ? -10.796 2.318 14.367 1.00 90.38 134 ARG A N 1
ATOM 1046 C CA . ARG A 1 134 ? -11.468 3.433 15.029 1.00 90.38 134 ARG A CA 1
ATOM 1047 C C . ARG A 1 134 ? -10.435 4.480 15.395 1.00 90.38 134 ARG A C 1
ATOM 1049 O O . ARG A 1 134 ? -9.316 4.126 15.763 1.00 90.38 134 ARG A O 1
ATOM 1056 N N . LYS A 1 135 ? -10.809 5.754 15.318 1.00 89.75 135 LYS A N 1
ATOM 1057 C CA . LYS A 1 135 ? -9.984 6.814 15.890 1.00 89.75 135 LYS A CA 1
ATOM 1058 C C . LYS A 1 135 ? -10.037 6.750 17.410 1.00 89.75 135 LYS A C 1
ATOM 1060 O O . LYS A 1 135 ? -11.105 6.556 17.991 1.00 89.75 135 LYS A O 1
ATOM 1065 N N . SER A 1 136 ? -8.886 6.929 18.045 1.00 86.00 136 SER A N 1
ATOM 1066 C CA . SER A 1 136 ? -8.782 6.878 19.507 1.00 86.00 136 SER A CA 1
ATOM 1067 C C . SER A 1 136 ? -9.375 8.125 20.174 1.00 86.00 136 SER A C 1
ATOM 1069 O O . SER A 1 136 ? -9.742 8.072 21.341 1.00 86.00 136 SER A O 1
ATOM 1071 N N . ASP A 1 137 ? -9.514 9.229 19.432 1.00 85.31 137 ASP A N 1
ATOM 1072 C CA . ASP A 1 137 ? -10.155 10.471 19.889 1.00 85.31 137 ASP A CA 1
ATOM 1073 C C . ASP A 1 137 ? -11.698 10.439 19.817 1.00 85.31 137 ASP A C 1
ATOM 1075 O O . ASP A 1 137 ? -12.356 11.415 20.173 1.00 85.31 137 ASP A O 1
ATOM 1079 N N . GLY A 1 138 ? -12.288 9.328 19.359 1.00 83.81 138 GLY A N 1
ATOM 1080 C CA . GLY A 1 138 ? -13.738 9.164 19.236 1.00 83.81 138 GLY A CA 1
ATOM 1081 C C . GLY A 1 138 ? -14.369 9.849 18.020 1.00 83.81 138 GLY A C 1
ATOM 1082 O O . GLY A 1 138 ? -15.590 9.777 17.867 1.00 83.81 138 GLY A O 1
ATOM 1083 N N . THR A 1 139 ? -13.580 10.476 17.138 1.00 85.25 139 THR A N 1
ATOM 1084 C CA . THR A 1 139 ? -14.082 11.079 15.895 1.00 85.25 139 THR A CA 1
ATOM 1085 C C . THR A 1 139 ? -14.893 10.050 15.098 1.00 85.25 139 THR A C 1
ATOM 1087 O O . THR A 1 139 ? -14.386 8.955 14.822 1.00 85.25 139 THR A O 1
ATOM 1090 N N . PRO A 1 140 ? -16.122 10.394 14.664 1.00 83.00 140 PRO A N 1
ATOM 1091 C CA . PRO A 1 140 ? -16.939 9.496 13.867 1.00 83.00 140 PRO A CA 1
ATOM 1092 C C . PRO A 1 140 ? -16.257 9.090 12.561 1.00 83.00 140 PRO A C 1
ATOM 1094 O O . PRO A 1 140 ? -15.743 9.914 11.798 1.00 83.00 140 PRO A O 1
ATOM 1097 N N . GLY A 1 141 ? -16.302 7.796 12.286 1.00 83.81 141 GLY A N 1
ATOM 1098 C CA . GLY A 1 141 ? -15.809 7.216 11.054 1.00 83.81 141 GLY A CA 1
ATOM 1099 C C . GLY A 1 141 ? -15.492 5.745 11.226 1.00 83.81 141 GLY A C 1
ATOM 1100 O O . GLY A 1 141 ? -15.592 5.179 12.317 1.00 83.81 141 GLY A O 1
ATOM 1101 N N . PHE A 1 142 ? -15.131 5.125 10.118 1.00 83.56 142 PHE A N 1
ATOM 1102 C CA . PHE A 1 142 ? -14.773 3.722 10.072 1.00 83.56 142 PHE A CA 1
ATOM 1103 C C . PHE A 1 142 ? -13.694 3.519 9.025 1.00 83.56 142 PHE A C 1
ATOM 1105 O O . PHE A 1 142 ? -13.535 4.299 8.085 1.00 83.56 142 PHE A O 1
ATOM 1112 N N . GLY A 1 143 ? -12.960 2.433 9.165 1.00 89.31 143 GLY A N 1
ATOM 1113 C CA . GLY A 1 143 ? -12.078 1.990 8.110 1.00 89.31 143 GLY A CA 1
ATOM 1114 C C . GLY A 1 143 ? -11.589 0.588 8.349 1.00 89.31 143 GLY A C 1
ATOM 1115 O O . GLY A 1 143 ? -11.840 -0.014 9.397 1.00 89.31 143 GLY A O 1
ATOM 1116 N N . ILE A 1 144 ? -10.864 0.100 7.359 1.00 90.81 144 ILE A N 1
ATOM 1117 C CA . ILE A 1 144 ? -10.165 -1.167 7.406 1.00 90.81 144 ILE A CA 1
ATOM 1118 C C . ILE A 1 144 ? -8.664 -0.947 7.216 1.00 90.81 144 ILE A C 1
ATOM 1120 O O . ILE A 1 144 ? -8.235 0.003 6.551 1.00 90.81 144 ILE A O 1
ATOM 1124 N N . ARG A 1 145 ? -7.854 -1.831 7.795 1.00 93.62 145 ARG A N 1
ATOM 1125 C CA . ARG A 1 145 ? -6.445 -2.011 7.426 1.00 93.62 145 ARG A CA 1
ATOM 1126 C C . ARG A 1 145 ? -6.280 -3.429 6.941 1.00 93.62 145 ARG A C 1
ATOM 1128 O O . ARG A 1 145 ? -6.615 -4.368 7.658 1.00 93.62 145 ARG A O 1
ATOM 1135 N N . SER A 1 146 ? -5.755 -3.552 5.739 1.00 92.31 146 SER A N 1
ATOM 1136 C CA . SER A 1 146 ? -5.541 -4.829 5.076 1.00 92.31 146 SER A CA 1
ATOM 1137 C C . SER A 1 146 ? -4.048 -5.028 5.012 1.00 92.31 146 SER A C 1
ATOM 1139 O O . SER A 1 146 ? -3.355 -4.361 4.243 1.00 92.31 146 SER A O 1
ATOM 1141 N N . MET A 1 147 ? -3.550 -5.853 5.920 1.00 92.38 147 MET A N 1
ATOM 1142 C CA . MET A 1 147 ? -2.130 -5.978 6.197 1.00 92.38 147 MET A CA 1
ATOM 1143 C C . MET A 1 147 ? -1.576 -7.243 5.543 1.00 92.38 147 MET A C 1
ATOM 1145 O O . MET A 1 147 ? -2.123 -8.335 5.729 1.00 92.38 147 MET A O 1
ATOM 1149 N N . LEU A 1 148 ? -0.491 -7.080 4.787 1.00 89.38 148 LEU A N 1
ATOM 1150 C CA . LEU A 1 148 ? 0.329 -8.175 4.269 1.00 89.38 148 LEU A CA 1
ATOM 1151 C C . LEU A 1 148 ? 1.276 -8.696 5.359 1.00 89.38 148 LEU A C 1
ATOM 1153 O O . LEU A 1 148 ? 1.378 -8.129 6.445 1.00 89.38 148 LEU A O 1
ATOM 1157 N N . SER A 1 149 ? 1.977 -9.796 5.085 1.00 75.62 149 SER A N 1
ATOM 1158 C CA . SER A 1 149 ? 2.796 -10.507 6.087 1.00 75.62 149 SER A CA 1
ATOM 1159 C C . SER A 1 149 ? 3.887 -9.642 6.665 1.00 75.62 149 SER A C 1
ATOM 1161 O O . SER A 1 149 ? 4.233 -9.822 7.826 1.00 75.62 149 SER A O 1
ATOM 1163 N N . SER A 1 150 ? 4.435 -8.747 5.846 1.00 81.31 150 SER A N 1
ATOM 1164 C CA . SER A 1 150 ? 5.513 -7.864 6.259 1.00 81.31 150 SER A CA 1
ATOM 1165 C C . SER A 1 150 ? 5.060 -6.846 7.314 1.00 81.31 150 SER A C 1
ATOM 1167 O O . SER A 1 150 ? 5.878 -6.253 8.000 1.00 81.31 150 SER A O 1
ATOM 1169 N N . GLY A 1 151 ? 3.754 -6.609 7.445 1.00 86.06 151 GLY A N 1
ATOM 1170 C CA . GLY A 1 151 ? 3.224 -5.484 8.203 1.00 86.06 151 GLY A CA 1
ATOM 1171 C C . GLY A 1 151 ? 2.964 -4.235 7.361 1.00 86.06 151 GLY A C 1
ATOM 1172 O O . GLY A 1 151 ? 2.419 -3.281 7.907 1.00 86.06 151 GLY A O 1
ATOM 1173 N N . SER A 1 152 ? 3.264 -4.223 6.057 1.00 93.06 152 SER A N 1
ATOM 1174 C CA . SER A 1 152 ? 2.732 -3.225 5.120 1.00 93.06 152 SER A CA 1
ATOM 1175 C C . SER A 1 152 ? 1.210 -3.334 5.015 1.00 93.06 152 SER A C 1
ATOM 1177 O O . SER A 1 152 ? 0.647 -4.431 5.085 1.00 93.06 152 SER A O 1
ATOM 1179 N N . TRP A 1 153 ? 0.522 -2.205 4.840 1.00 95.31 153 TRP A N 1
ATOM 1180 C CA . TRP A 1 153 ? -0.939 -2.175 4.841 1.00 95.31 153 TRP A CA 1
ATOM 1181 C C . TRP A 1 153 ? -1.539 -1.240 3.794 1.00 95.31 153 TRP A C 1
ATOM 1183 O O . TRP A 1 153 ? -1.017 -0.164 3.505 1.00 95.31 153 TRP A O 1
ATOM 1193 N N . LEU A 1 154 ? -2.707 -1.634 3.294 1.00 95.75 154 LEU A N 1
ATOM 1194 C CA . LEU A 1 154 ? -3.644 -0.751 2.615 1.00 95.75 154 LEU A CA 1
ATOM 1195 C C . LEU A 1 154 ? -4.700 -0.303 3.623 1.00 95.75 154 LEU A C 1
ATOM 1197 O O . LEU A 1 154 ? -5.336 -1.139 4.272 1.00 95.75 154 LEU A O 1
ATOM 1201 N N . GLY A 1 155 ? -4.901 1.003 3.755 1.00 94.12 155 GLY A N 1
ATOM 1202 C CA . GLY A 1 155 ? -5.990 1.560 4.546 1.00 94.12 155 GLY A CA 1
ATOM 1203 C C . GLY A 1 155 ? -7.063 2.160 3.661 1.00 94.12 155 GLY A C 1
ATOM 1204 O O . GLY A 1 155 ? -6.752 2.946 2.774 1.00 94.12 155 GLY A O 1
ATOM 1205 N N . ALA A 1 156 ? -8.318 1.817 3.928 1.00 91.88 156 ALA A N 1
ATOM 1206 C CA . ALA A 1 156 ? -9.477 2.385 3.252 1.00 91.88 156 ALA A CA 1
ATOM 1207 C C . ALA A 1 156 ? -10.570 2.689 4.272 1.00 91.88 156 ALA A C 1
ATOM 1209 O O . ALA 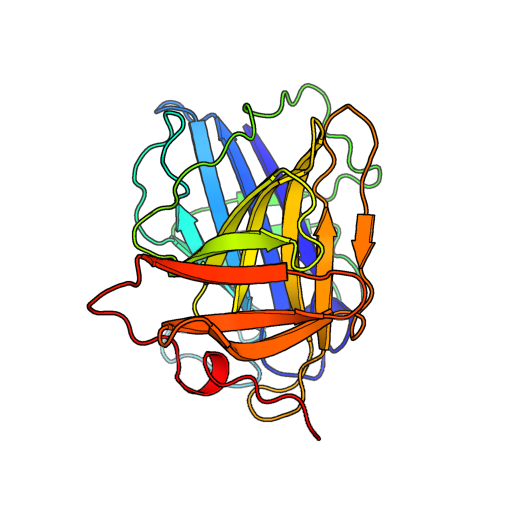A 1 156 ? -10.688 1.994 5.285 1.00 91.88 156 ALA A O 1
ATOM 1210 N N . GLY A 1 157 ? -11.368 3.720 4.026 1.00 89.00 157 GLY A N 1
ATOM 1211 C CA . GLY A 1 157 ? -12.479 4.052 4.907 1.00 89.00 157 GLY A CA 1
ATOM 1212 C C . GLY A 1 157 ? -12.935 5.487 4.758 1.00 89.00 157 GLY A C 1
ATOM 1213 O O . GLY A 1 157 ? -12.749 6.113 3.715 1.00 89.00 157 GLY A O 1
ATOM 1214 N N . ARG A 1 158 ? -13.539 6.000 5.828 1.00 86.31 158 ARG A N 1
ATOM 1215 C CA . ARG A 1 158 ? -14.084 7.348 5.890 1.00 86.31 158 ARG A CA 1
ATOM 1216 C C . ARG A 1 158 ? -13.919 7.941 7.284 1.00 86.31 158 ARG A C 1
ATOM 1218 O O . ARG A 1 158 ? -14.316 7.321 8.272 1.00 86.31 158 ARG A O 1
ATOM 1225 N N . TRP A 1 159 ? -13.390 9.159 7.352 1.00 85.31 159 TRP A N 1
ATOM 1226 C CA . TRP A 1 159 ? -13.437 9.997 8.552 1.00 85.31 159 TRP A CA 1
ATOM 1227 C C . TRP A 1 159 ? -14.425 11.128 8.301 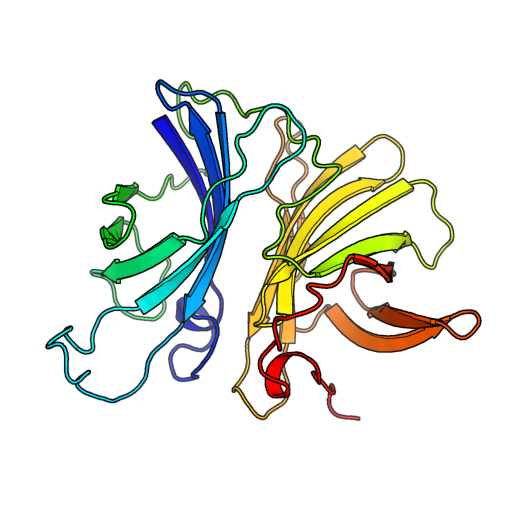1.00 85.31 159 TRP A C 1
ATOM 1229 O O . TRP A 1 159 ? -14.257 11.878 7.340 1.00 85.31 159 TRP A O 1
ATOM 1239 N N . LEU A 1 160 ? -15.460 11.247 9.136 1.00 84.19 160 LEU A N 1
ATOM 1240 C CA . LEU A 1 160 ? -16.613 12.107 8.845 1.00 84.19 160 LEU A CA 1
ATOM 1241 C C . LEU A 1 160 ? -17.212 11.761 7.465 1.00 84.19 160 LEU A C 1
ATOM 1243 O O . LEU A 1 160 ? -17.618 10.621 7.250 1.00 84.19 160 LEU A O 1
ATOM 1247 N N . GLU A 1 161 ? -17.223 12.715 6.532 1.00 81.75 161 GLU A N 1
ATOM 1248 C CA . GLU A 1 161 ? -17.689 12.549 5.149 1.00 81.75 161 GLU A CA 1
ATOM 1249 C C . GLU A 1 161 ? -16.537 12.396 4.138 1.00 81.75 161 GLU A C 1
ATOM 1251 O O . GLU A 1 161 ? -16.773 12.318 2.935 1.00 81.75 161 GLU A O 1
ATOM 1256 N N . LEU A 1 162 ? -15.283 12.336 4.601 1.00 82.62 162 LEU A N 1
ATOM 1257 C CA . LEU A 1 162 ? -14.104 12.284 3.737 1.00 82.62 162 LEU A CA 1
ATOM 1258 C C . LEU A 1 162 ? -13.630 10.837 3.552 1.00 82.62 162 LEU A C 1
ATOM 1260 O O . LEU A 1 162 ? -13.117 10.243 4.511 1.00 82.62 162 LEU A O 1
ATOM 1264 N N . PRO A 1 163 ? -13.802 10.241 2.355 1.00 85.25 163 PRO A N 1
ATOM 1265 C CA . PRO A 1 163 ? -13.232 8.938 2.065 1.00 85.25 163 PRO A CA 1
ATOM 1266 C C . PRO A 1 163 ? -11.712 9.052 1.957 1.00 85.25 163 PRO A C 1
ATOM 1268 O O . PRO A 1 163 ? -11.184 10.064 1.495 1.00 85.25 163 PRO A O 1
ATOM 1271 N N . TYR A 1 164 ? -11.014 7.993 2.344 1.00 87.25 164 TYR A N 1
ATOM 1272 C CA . TYR A 1 164 ? -9.570 7.902 2.188 1.00 87.25 164 TYR A CA 1
ATOM 1273 C C . TYR A 1 164 ? -9.160 6.536 1.650 1.00 87.25 164 TYR A C 1
ATOM 1275 O O . TYR A 1 164 ? -9.811 5.516 1.894 1.00 87.25 164 TYR A O 1
ATOM 1283 N N . LEU A 1 165 ? -8.027 6.538 0.956 1.00 91.25 165 LEU A N 1
ATOM 1284 C CA . LEU A 1 165 ? -7.264 5.357 0.594 1.00 91.25 165 LEU A CA 1
ATOM 1285 C C . LEU A 1 165 ? -5.793 5.695 0.829 1.00 91.25 165 LEU A C 1
ATOM 1287 O O . LEU A 1 165 ? -5.354 6.751 0.388 1.00 91.25 165 LEU A O 1
ATOM 1291 N N . HIS A 1 166 ? -5.031 4.838 1.499 1.00 94.12 166 HIS A N 1
ATOM 1292 C CA . HIS A 1 166 ? -3.607 5.077 1.717 1.00 94.12 166 HIS A CA 1
ATOM 1293 C C . HIS A 1 166 ? -2.783 3.802 1.712 1.00 94.12 166 HIS A C 1
ATOM 1295 O O . HIS A 1 166 ? -3.247 2.727 2.095 1.00 94.12 166 HIS A O 1
ATOM 1301 N N . LEU A 1 167 ? -1.519 3.962 1.341 1.00 96.69 167 LEU A N 1
ATOM 1302 C CA . LEU A 1 167 ? -0.485 2.950 1.459 1.00 96.69 167 LEU A CA 1
ATOM 1303 C C . LEU A 1 167 ? 0.349 3.237 2.692 1.00 96.69 167 LEU A C 1
ATOM 1305 O O . LEU A 1 167 ? 0.959 4.301 2.801 1.00 96.69 167 LEU A O 1
ATOM 1309 N N . GLY A 1 168 ? 0.400 2.273 3.596 1.00 96.56 168 GLY A N 1
ATOM 1310 C CA . GLY A 1 168 ? 1.281 2.293 4.741 1.00 96.56 168 GLY A CA 1
ATOM 1311 C C . GLY A 1 168 ? 2.354 1.227 4.642 1.00 96.56 168 GLY A C 1
ATOM 1312 O O . GLY A 1 168 ? 2.128 0.111 4.171 1.00 96.56 168 GLY A O 1
ATOM 1313 N N . THR A 1 169 ? 3.555 1.590 5.063 1.00 94.94 169 THR A N 1
ATOM 1314 C CA . THR A 1 169 ? 4.693 0.680 5.080 1.00 94.94 169 THR A CA 1
ATOM 1315 C C . THR A 1 169 ? 5.734 1.172 6.082 1.00 94.94 169 THR A C 1
ATOM 1317 O O . THR A 1 169 ? 5.506 2.136 6.820 1.00 94.94 169 THR A O 1
ATOM 1320 N N . TYR A 1 170 ? 6.877 0.507 6.133 1.00 92.25 170 TYR A N 1
ATOM 1321 C CA . TYR A 1 170 ? 7.961 0.817 7.048 1.00 92.25 170 TYR A CA 1
ATOM 1322 C C . TYR A 1 170 ? 9.320 0.734 6.349 1.00 92.25 170 TYR A C 1
ATOM 1324 O O . TYR A 1 170 ? 9.469 0.061 5.331 1.00 92.25 170 TYR A O 1
ATOM 1332 N N . ILE A 1 171 ? 10.303 1.427 6.918 1.00 89.81 171 ILE A N 1
ATOM 1333 C CA . ILE A 1 171 ? 11.726 1.259 6.607 1.00 89.81 171 ILE A CA 1
ATOM 1334 C C . ILE A 1 171 ? 12.468 0.787 7.849 1.00 89.81 171 ILE A C 1
ATOM 1336 O O . ILE A 1 171 ? 12.084 1.112 8.974 1.00 89.81 171 ILE A O 1
ATOM 1340 N N . GLY A 1 172 ? 13.556 0.062 7.643 1.00 81.75 172 GLY A N 1
ATOM 1341 C CA . GLY A 1 172 ? 14.370 -0.494 8.719 1.00 81.75 172 GLY A CA 1
ATOM 1342 C C . GLY A 1 172 ? 14.816 -1.920 8.412 1.00 81.75 172 GLY A C 1
ATOM 1343 O O . GLY A 1 172 ? 14.294 -2.543 7.483 1.00 81.75 172 GLY A O 1
ATOM 1344 N N . PRO A 1 173 ? 15.805 -2.431 9.161 1.00 69.12 173 PRO A N 1
ATOM 1345 C CA . PRO A 1 173 ? 16.291 -3.790 8.991 1.00 69.12 173 PRO A CA 1
ATOM 1346 C C . PRO A 1 173 ? 15.273 -4.800 9.531 1.00 69.12 173 PRO A C 1
ATOM 1348 O O . PRO A 1 173 ? 14.503 -4.505 10.444 1.00 69.12 173 PRO A O 1
ATOM 1351 N N . ARG A 1 174 ? 15.337 -6.037 9.028 1.00 62.44 174 ARG A N 1
ATOM 1352 C CA . ARG A 1 174 ? 14.440 -7.142 9.416 1.00 62.44 174 ARG A CA 1
ATOM 1353 C C . ARG A 1 174 ? 14.351 -7.400 10.926 1.00 62.44 174 ARG A C 1
ATOM 1355 O O . ARG A 1 174 ? 13.323 -7.872 11.393 1.00 62.44 174 ARG A O 1
ATOM 1362 N N . SER A 1 175 ? 15.428 -7.164 11.671 1.00 65.75 175 SER A N 1
ATOM 1363 C CA . SER A 1 175 ? 15.552 -7.513 13.094 1.00 65.75 175 SER A CA 1
ATOM 1364 C C . SER A 1 175 ? 15.751 -6.302 14.008 1.00 65.75 175 SER A C 1
ATOM 1366 O O . SER A 1 175 ? 16.254 -6.460 15.118 1.00 65.75 175 SER A O 1
ATOM 1368 N N . GLY A 1 176 ? 15.448 -5.093 13.537 1.00 67.06 176 GLY A N 1
ATOM 1369 C CA . GLY A 1 176 ? 15.732 -3.866 14.277 1.00 67.06 176 GLY A CA 1
ATOM 1370 C C . GLY A 1 176 ? 14.572 -2.877 14.275 1.00 67.06 176 GLY A C 1
ATOM 1371 O O . GLY A 1 176 ? 13.470 -3.207 13.838 1.00 67.06 176 GLY A O 1
ATOM 1372 N N . PRO A 1 177 ? 14.809 -1.657 14.785 1.00 74.31 177 PRO A N 1
ATOM 1373 C CA . PRO A 1 177 ? 13.774 -0.644 14.866 1.00 74.31 177 PRO A CA 1
ATOM 1374 C C . PRO A 1 177 ? 13.279 -0.284 13.466 1.00 74.31 177 PRO A C 1
ATOM 1376 O O . PRO A 1 177 ? 14.067 0.032 12.571 1.00 74.31 177 PRO A O 1
ATOM 1379 N N . VAL A 1 178 ? 11.961 -0.301 13.299 1.00 84.50 178 VAL A N 1
ATOM 1380 C CA . VAL A 1 178 ? 11.305 0.135 12.069 1.00 84.50 178 VAL A CA 1
ATOM 1381 C C . VAL A 1 178 ? 10.730 1.535 12.239 1.00 84.50 178 VAL A C 1
ATOM 1383 O O . VAL A 1 178 ? 10.298 1.929 13.322 1.00 84.50 178 VAL A O 1
ATOM 1386 N N . ARG A 1 179 ? 10.710 2.295 11.149 1.00 90.56 179 ARG A N 1
ATOM 1387 C CA . ARG A 1 179 ? 10.066 3.607 11.064 1.00 90.56 179 ARG A CA 1
ATOM 1388 C C . ARG A 1 179 ? 8.906 3.504 10.094 1.00 90.56 179 ARG A C 1
ATOM 1390 O O . ARG A 1 179 ? 9.116 3.212 8.920 1.00 90.56 179 ARG A O 1
ATOM 1397 N N . PHE A 1 180 ? 7.696 3.739 10.582 1.00 92.62 180 PHE A N 1
ATOM 1398 C CA . PHE A 1 180 ? 6.484 3.661 9.774 1.00 92.62 180 PHE A CA 1
ATOM 1399 C C . PHE A 1 180 ? 6.207 4.977 9.047 1.00 92.62 180 PHE A C 1
ATOM 1401 O O . PHE A 1 180 ? 6.565 6.051 9.527 1.00 92.62 180 PHE A O 1
ATOM 1408 N N . SER A 1 181 ? 5.556 4.883 7.893 1.00 95.00 181 SER A N 1
ATOM 1409 C CA . SER A 1 181 ? 5.091 6.011 7.085 1.00 95.00 181 SER A CA 1
ATOM 1410 C C . SER A 1 181 ? 3.840 5.599 6.324 1.00 95.00 181 SER A C 1
ATOM 1412 O O . SER A 1 181 ? 3.642 4.421 6.017 1.00 95.00 181 SER A O 1
ATOM 1414 N N . ALA A 1 182 ? 3.032 6.582 5.946 1.00 95.94 182 ALA A N 1
ATOM 1415 C CA . ALA A 1 182 ? 1.890 6.382 5.075 1.00 95.94 182 ALA A CA 1
ATOM 1416 C C . ALA A 1 182 ? 1.795 7.476 4.009 1.00 95.94 182 ALA A C 1
ATOM 1418 O O . ALA A 1 182 ? 2.349 8.565 4.161 1.00 95.94 182 ALA A O 1
ATOM 1419 N N . SER A 1 183 ? 1.123 7.163 2.908 1.00 94.56 183 SER A N 1
ATOM 1420 C CA . SER A 1 183 ? 0.816 8.101 1.830 1.00 94.56 183 SER A CA 1
ATOM 1421 C C . SER A 1 183 ? -0.594 7.857 1.332 1.00 94.56 183 SER A C 1
ATOM 1423 O O . SER A 1 183 ? -0.926 6.726 0.969 1.00 94.56 183 SER A O 1
ATOM 1425 N N . ASP A 1 184 ? -1.393 8.913 1.279 1.00 92.62 184 ASP A N 1
ATOM 1426 C CA . ASP A 1 184 ? -2.716 8.854 0.684 1.00 92.62 184 ASP A CA 1
ATOM 1427 C C . ASP A 1 184 ? -2.617 8.678 -0.831 1.00 92.62 184 ASP A C 1
ATOM 1429 O O . ASP A 1 184 ? -1.744 9.227 -1.506 1.00 92.62 184 ASP A O 1
ATOM 1433 N N . ILE A 1 185 ? -3.559 7.916 -1.366 1.00 89.50 185 ILE A N 1
ATOM 1434 C CA . ILE A 1 185 ? -3.824 7.831 -2.789 1.00 89.50 185 ILE A CA 1
ATOM 1435 C C . ILE A 1 185 ? -4.936 8.829 -3.085 1.00 89.50 185 ILE A C 1
ATOM 1437 O O . ILE A 1 185 ? -6.103 8.586 -2.766 1.00 89.50 185 ILE A O 1
ATOM 1441 N N . ALA A 1 186 ? -4.548 9.932 -3.723 1.00 78.94 186 ALA A N 1
ATOM 1442 C CA . ALA A 1 186 ? -5.422 11.026 -4.122 1.00 78.94 186 ALA A CA 1
ATOM 1443 C C . ALA A 1 186 ? -6.747 10.539 -4.719 1.00 78.94 186 ALA A C 1
ATOM 1445 O O . ALA A 1 186 ? -6.759 9.768 -5.686 1.00 78.94 186 ALA A O 1
ATOM 1446 N N . ALA A 1 187 ? -7.862 11.023 -4.176 1.00 66.94 187 ALA A N 1
ATOM 1447 C CA . ALA A 1 187 ? -9.126 11.064 -4.899 1.00 66.94 187 ALA A CA 1
ATOM 1448 C C . ALA A 1 187 ? -9.227 12.402 -5.657 1.00 66.94 187 ALA A C 1
ATOM 1450 O O . ALA A 1 187 ? -8.475 13.338 -5.389 1.00 66.94 187 ALA A O 1
ATOM 1451 N N . GLY A 1 188 ? -10.177 12.528 -6.588 1.00 60.84 188 GLY A N 1
ATOM 1452 C CA . GLY A 1 188 ? -10.372 13.748 -7.394 1.00 60.84 188 GLY A CA 1
ATOM 1453 C C . GLY A 1 188 ? -10.710 15.028 -6.605 1.00 60.84 188 GLY A C 1
ATOM 1454 O O . GLY A 1 188 ? -10.962 16.060 -7.212 1.00 60.84 188 GLY A O 1
ATOM 1455 N N . ASN A 1 189 ? -10.727 14.977 -5.270 1.00 58.25 189 ASN A N 1
ATOM 1456 C CA . ASN A 1 189 ? -10.895 16.120 -4.373 1.00 58.25 189 ASN A CA 1
ATOM 1457 C C . ASN A 1 189 ? -9.569 16.829 -4.021 1.00 58.25 189 ASN A C 1
ATOM 1459 O O . ASN A 1 189 ? -9.599 17.829 -3.309 1.00 58.25 189 ASN A O 1
ATOM 1463 N N . GLY A 1 190 ? -8.419 16.313 -4.476 1.00 59.84 190 GLY A N 1
ATOM 1464 C CA . GLY A 1 190 ? -7.104 16.937 -4.292 1.00 59.84 190 GLY A CA 1
ATOM 1465 C C . GLY A 1 190 ? -6.525 16.842 -2.875 1.00 59.84 190 GLY A C 1
ATOM 1466 O O . GLY A 1 190 ? -5.425 17.336 -2.639 1.00 59.84 190 GLY A O 1
ATOM 1467 N N . PHE A 1 191 ? -7.218 16.197 -1.931 1.00 67.50 191 PHE A N 1
ATOM 1468 C CA . PHE A 1 191 ? -6.705 16.010 -0.576 1.00 67.50 191 PHE A CA 1
ATOM 1469 C C . PHE A 1 191 ? -5.855 14.741 -0.499 1.00 67.50 191 PHE A C 1
ATOM 1471 O O . PHE A 1 191 ? -6.369 13.632 -0.654 1.00 67.50 191 PHE A O 1
ATOM 1478 N N . CYS A 1 192 ? -4.553 14.914 -0.266 1.00 78.56 192 CYS A N 1
ATOM 1479 C CA . CYS A 1 192 ? -3.592 13.821 -0.150 1.00 78.56 192 CYS A CA 1
ATOM 1480 C C . CYS A 1 192 ? -2.608 14.148 0.966 1.00 78.56 192 CYS A C 1
ATOM 1482 O O . CYS A 1 192 ? -1.869 15.129 0.865 1.00 78.56 192 CYS A O 1
ATOM 1484 N N . LEU A 1 193 ? -2.576 13.338 2.018 1.00 86.69 193 LEU A N 1
ATOM 1485 C CA . LEU A 1 193 ? -1.582 13.472 3.069 1.00 86.69 193 LEU A CA 1
ATOM 1486 C C . LEU A 1 193 ? -0.386 12.556 2.825 1.00 86.69 193 LEU A C 1
ATOM 1488 O O . LEU A 1 193 ? -0.490 11.431 2.332 1.00 86.69 193 LEU A O 1
ATOM 1492 N N . PHE A 1 194 ? 0.772 13.049 3.241 1.00 91.31 194 PHE A N 1
ATOM 1493 C CA . PHE A 1 194 ? 1.989 12.274 3.388 1.00 91.31 194 PHE A CA 1
ATOM 1494 C C . PHE A 1 194 ? 2.380 12.287 4.860 1.00 91.31 194 PHE A C 1
ATOM 1496 O O . PHE A 1 194 ? 2.495 13.353 5.462 1.00 91.31 194 PHE A O 1
ATOM 1503 N N . VAL A 1 195 ? 2.597 11.107 5.431 1.00 94.00 195 VAL A N 1
ATOM 1504 C CA . VAL A 1 195 ? 3.093 10.956 6.797 1.00 94.00 195 VAL A CA 1
ATOM 1505 C C . VAL A 1 195 ? 4.564 10.552 6.728 1.00 94.00 195 VAL A C 1
ATOM 1507 O O . VAL A 1 195 ? 4.839 9.455 6.240 1.00 94.00 195 VAL A O 1
ATOM 1510 N N . PRO A 1 196 ? 5.518 11.384 7.178 1.00 95.06 196 PRO A N 1
ATOM 1511 C CA . PRO A 1 196 ? 6.945 11.069 7.104 1.00 95.06 196 PRO A CA 1
ATOM 1512 C C . PRO A 1 196 ? 7.353 9.795 7.859 1.00 95.06 196 PRO A C 1
ATOM 1514 O O . PRO A 1 196 ? 6.645 9.296 8.733 1.00 95.06 196 PRO A O 1
ATOM 1517 N N . TRP A 1 197 ? 8.525 9.253 7.519 1.00 93.19 197 TRP A N 1
ATOM 1518 C CA . TRP A 1 197 ? 9.083 8.076 8.189 1.00 93.19 197 TRP A CA 1
ATOM 1519 C C . TRP A 1 197 ? 9.383 8.349 9.663 1.00 93.19 197 TRP A C 1
ATOM 1521 O O . TRP A 1 197 ? 10.207 9.203 9.978 1.00 93.19 197 TRP A O 1
ATOM 1531 N N . GLY A 1 198 ? 8.788 7.554 10.552 1.00 90.88 198 GLY A N 1
ATOM 1532 C CA . GLY A 1 198 ? 8.981 7.653 12.002 1.00 90.88 198 GLY A CA 1
ATOM 1533 C C . GLY A 1 198 ? 7.905 8.473 12.715 1.00 90.88 198 GLY A C 1
ATOM 1534 O O . GLY A 1 198 ? 7.863 8.462 13.939 1.00 90.88 198 GLY A O 1
ATOM 1535 N N . GLU A 1 199 ? 6.996 9.100 11.965 1.00 93.81 199 GLU A N 1
ATOM 1536 C CA . GLU A 1 199 ? 5.878 9.884 12.509 1.00 93.81 199 GLU A CA 1
ATOM 1537 C C . GLU A 1 199 ? 4.657 9.026 12.871 1.00 93.81 199 GLU A C 1
ATOM 1539 O O . GLU A 1 199 ? 3.650 9.532 13.368 1.00 93.81 199 GLU A O 1
ATOM 1544 N N . LEU A 1 200 ? 4.730 7.718 12.613 1.00 92.62 200 LEU A N 1
ATOM 1545 C CA . LEU A 1 200 ? 3.776 6.727 13.091 1.00 92.62 200 LEU A CA 1
ATOM 1546 C C . LEU A 1 200 ? 4.488 5.738 14.007 1.00 92.62 200 LEU A C 1
ATOM 1548 O O . LEU A 1 200 ? 5.554 5.209 13.682 1.00 92.62 200 LEU A O 1
ATOM 1552 N N . ASN A 1 201 ? 3.849 5.437 15.128 1.00 89.81 201 ASN A N 1
ATOM 1553 C CA . ASN A 1 201 ? 4.243 4.369 16.025 1.00 89.81 201 ASN A CA 1
ATOM 1554 C C . ASN A 1 201 ? 3.115 3.339 16.080 1.00 89.81 201 ASN A C 1
ATOM 1556 O O . ASN A 1 201 ? 1.969 3.706 16.316 1.00 89.81 201 ASN A O 1
ATOM 1560 N N . VAL A 1 202 ? 3.432 2.067 15.847 1.00 89.56 202 VAL A N 1
ATOM 1561 C CA . VAL A 1 202 ? 2.466 0.964 15.891 1.00 89.56 202 VAL A CA 1
ATOM 1562 C C . VAL A 1 202 ? 2.893 0.015 17.000 1.00 89.56 202 VAL A C 1
ATOM 1564 O O . VAL A 1 202 ? 3.993 -0.531 16.951 1.00 89.56 202 VAL A O 1
ATOM 1567 N N . ARG A 1 203 ? 2.027 -0.197 17.991 1.00 87.06 203 ARG A N 1
ATOM 1568 C CA . ARG A 1 203 ? 2.282 -1.098 19.126 1.00 87.06 203 ARG A CA 1
ATOM 1569 C C . ARG A 1 203 ? 1.182 -2.125 19.242 1.00 87.06 203 ARG A C 1
ATOM 1571 O O . ARG A 1 203 ? 0.022 -1.825 18.972 1.00 87.06 203 ARG A O 1
ATOM 1578 N N . ILE A 1 204 ? 1.530 -3.322 19.692 1.00 85.25 204 ILE A N 1
ATOM 1579 C CA . ILE A 1 204 ? 0.528 -4.294 20.122 1.00 85.25 204 ILE A CA 1
ATOM 1580 C C . ILE A 1 204 ? 0.101 -3.916 21.540 1.00 85.25 204 ILE A C 1
ATOM 1582 O O . ILE A 1 204 ? 0.934 -3.742 22.426 1.00 85.25 204 ILE A O 1
ATOM 1586 N N . GLY A 1 205 ? -1.202 -3.768 21.734 1.00 80.56 205 GLY A N 1
ATOM 1587 C CA . GLY A 1 205 ? -1.823 -3.480 23.014 1.00 80.56 205 GLY A CA 1
ATOM 1588 C C . GLY A 1 205 ? -3.014 -4.394 23.269 1.00 80.56 205 GLY A C 1
ATOM 1589 O O . GLY A 1 205 ? -3.270 -5.358 22.540 1.00 80.56 205 GLY A O 1
ATOM 1590 N N . THR A 1 206 ? -3.760 -4.069 24.317 1.00 81.50 206 THR A N 1
ATOM 1591 C CA . THR A 1 206 ? -5.024 -4.729 24.642 1.00 81.50 206 THR A CA 1
ATOM 1592 C C . THR A 1 206 ? -6.117 -3.685 24.826 1.00 81.50 206 THR A C 1
ATOM 1594 O O . THR A 1 206 ? -5.897 -2.657 25.462 1.00 81.50 206 THR A O 1
ATOM 1597 N N . ASP A 1 207 ? -7.292 -3.943 24.257 1.00 78.69 207 ASP A N 1
ATOM 1598 C CA . ASP A 1 207 ? -8.509 -3.162 24.491 1.00 78.69 207 ASP A CA 1
ATOM 1599 C C . ASP A 1 207 ? -9.648 -4.129 24.818 1.00 78.69 207 ASP A C 1
ATOM 1601 O O . ASP A 1 207 ? -9.907 -5.077 24.074 1.00 78.69 207 ASP A O 1
ATOM 1605 N N . LYS A 1 208 ? -10.287 -3.936 25.978 1.00 80.94 208 LYS A N 1
ATOM 1606 C CA . LYS A 1 208 ? -11.357 -4.807 26.509 1.00 80.94 208 LYS A CA 1
ATOM 1607 C C . LYS A 1 208 ? -11.027 -6.309 26.451 1.00 80.94 208 LYS A C 1
ATOM 1609 O O . LYS A 1 208 ? -11.894 -7.136 26.185 1.00 80.94 208 LYS A O 1
ATOM 1614 N N . GLY A 1 209 ? -9.763 -6.661 26.698 1.00 77.44 209 GLY A N 1
ATOM 1615 C CA . GLY A 1 209 ? -9.278 -8.046 26.695 1.00 77.44 209 GLY A CA 1
ATOM 1616 C C . GLY A 1 209 ? -8.967 -8.632 25.311 1.00 77.44 209 GLY A C 1
ATOM 1617 O O . GLY A 1 209 ? -8.501 -9.765 25.240 1.00 77.44 209 GLY A O 1
ATOM 1618 N N . ALA A 1 210 ? -9.167 -7.884 24.221 1.00 80.06 210 ALA A N 1
ATOM 1619 C CA . ALA A 1 210 ? -8.769 -8.283 22.873 1.00 80.06 210 ALA A CA 1
ATOM 1620 C C . ALA A 1 210 ? -7.414 -7.668 22.489 1.00 80.06 210 ALA A C 1
ATOM 1622 O O . ALA A 1 210 ? -7.128 -6.518 22.829 1.00 80.06 210 ALA A O 1
ATOM 1623 N N . SER A 1 211 ? -6.586 -8.416 21.751 1.00 82.50 211 SER A N 1
ATOM 1624 C CA . SER A 1 211 ? -5.358 -7.872 21.162 1.00 82.50 211 SER A CA 1
ATOM 1625 C C . SER A 1 211 ? -5.711 -6.866 20.067 1.00 82.50 211 SER A C 1
ATOM 1627 O O . SER A 1 211 ? -6.483 -7.165 19.152 1.00 82.50 211 SER A O 1
ATOM 1629 N N . VAL A 1 212 ? -5.143 -5.668 20.172 1.00 89.31 212 VAL A N 1
ATOM 1630 C CA . VAL A 1 212 ? -5.318 -4.580 19.206 1.00 89.31 212 VAL A CA 1
ATOM 1631 C C . VAL A 1 212 ? -3.961 -4.012 18.824 1.00 89.31 212 VAL A C 1
ATOM 1633 O O . VAL A 1 212 ? -3.006 -4.104 19.596 1.00 89.31 212 VAL A O 1
ATOM 1636 N N . ARG A 1 213 ? -3.863 -3.381 17.653 1.00 91.06 213 ARG A N 1
ATOM 1637 C CA . ARG A 1 213 ? -2.726 -2.504 17.353 1.00 91.06 213 ARG A CA 1
ATOM 1638 C C . ARG A 1 213 ? -3.118 -1.068 17.675 1.00 91.06 213 ARG A C 1
ATOM 1640 O O . ARG A 1 213 ? -4.135 -0.585 17.188 1.00 91.06 213 ARG A O 1
ATOM 1647 N N . GLN A 1 214 ? -2.331 -0.405 18.507 1.00 91.31 214 GLN A N 1
ATOM 1648 C CA . GLN A 1 214 ? -2.459 1.018 18.796 1.00 91.31 214 GLN A CA 1
ATOM 1649 C C . GLN A 1 214 ? -1.508 1.782 17.888 1.00 91.31 214 GLN A C 1
ATOM 1651 O O . GLN A 1 214 ? -0.314 1.479 17.850 1.00 91.31 214 GLN A O 1
ATOM 1656 N N . VAL A 1 215 ? -2.044 2.757 17.162 1.00 92.62 215 VAL A N 1
ATOM 1657 C CA . VAL A 1 215 ? -1.276 3.633 16.282 1.00 92.62 215 VAL A CA 1
ATOM 1658 C C . VAL A 1 215 ? -1.296 5.041 16.841 1.00 92.62 215 VAL A C 1
ATOM 1660 O O . VAL A 1 215 ? -2.367 5.594 17.086 1.00 92.62 215 VAL A O 1
ATOM 1663 N N . THR A 1 216 ? -0.111 5.602 17.054 1.00 93.06 216 THR A N 1
ATOM 1664 C CA . THR A 1 216 ? 0.089 6.945 17.607 1.00 93.06 216 THR A CA 1
ATOM 1665 C C . THR A 1 216 ? 1.070 7.754 16.754 1.00 93.06 216 THR A C 1
ATOM 1667 O O . THR A 1 216 ? 1.734 7.206 15.871 1.00 93.06 216 THR A O 1
ATOM 1670 N N . GLY A 1 217 ? 1.160 9.063 17.011 1.00 92.81 217 GLY A N 1
ATOM 1671 C CA . GLY A 1 217 ? 1.965 10.012 16.237 1.00 92.81 217 GLY A CA 1
ATOM 1672 C C . GLY A 1 217 ? 1.071 10.923 15.400 1.00 92.81 217 GLY A C 1
ATOM 1673 O O . GLY A 1 217 ? 0.129 11.509 15.931 1.00 92.81 217 GLY A O 1
ATOM 1674 N N . THR A 1 218 ? 1.330 11.016 14.093 1.00 92.94 218 THR A N 1
ATOM 1675 C CA . THR A 1 218 ? 0.476 11.779 13.159 1.00 92.94 218 THR A CA 1
ATOM 1676 C C . THR A 1 218 ? -0.957 11.241 13.124 1.00 92.94 218 THR A C 1
ATOM 1678 O O . THR A 1 218 ? -1.905 11.993 12.900 1.00 92.94 218 THR A O 1
ATOM 1681 N N . TRP A 1 219 ? -1.134 9.938 13.360 1.00 91.19 219 TRP A N 1
ATOM 1682 C CA . TRP A 1 219 ? -2.441 9.303 13.512 1.00 91.19 219 TRP A CA 1
ATOM 1683 C C . TRP A 1 219 ? -2.682 8.874 14.953 1.00 91.19 219 TRP A C 1
ATOM 1685 O O . TRP A 1 219 ? -1.747 8.632 15.711 1.00 91.19 219 TRP A O 1
ATOM 1695 N N . SER A 1 220 ? -3.959 8.737 15.301 1.00 92.19 220 SER A N 1
ATOM 1696 C CA . SER A 1 220 ? -4.409 8.210 16.585 1.00 92.19 220 SER A CA 1
ATOM 1697 C C . SER A 1 220 ? -5.526 7.203 16.329 1.00 92.19 220 SER A C 1
ATOM 1699 O O . SER A 1 220 ? -6.695 7.569 16.184 1.00 92.19 220 SER A O 1
ATOM 1701 N N . GLU A 1 221 ? -5.154 5.933 16.179 1.00 93.44 221 GLU A N 1
ATOM 1702 C CA . GLU A 1 221 ? -6.061 4.860 15.763 1.00 93.44 221 GLU A CA 1
ATOM 1703 C C . GLU A 1 221 ? -5.899 3.602 16.620 1.00 93.44 221 GLU A C 1
ATOM 1705 O O . GLU A 1 221 ? -4.822 3.291 17.126 1.00 93.44 221 GLU A O 1
ATOM 1710 N N . THR A 1 222 ? -6.982 2.837 16.728 1.00 92.31 222 THR A N 1
ATOM 1711 C CA . THR A 1 222 ? -6.985 1.472 17.257 1.00 92.31 222 THR A CA 1
ATOM 1712 C C . THR A 1 222 ? -7.433 0.517 16.163 1.00 92.31 222 THR A C 1
ATOM 1714 O O . THR A 1 222 ? -8.484 0.712 15.547 1.00 92.31 222 THR A O 1
ATOM 1717 N N . TRP A 1 223 ? -6.622 -0.506 15.906 1.00 93.25 223 TRP A N 1
ATOM 1718 C CA . TRP A 1 223 ? -6.862 -1.526 14.893 1.00 93.25 223 TRP A CA 1
ATOM 1719 C C . TRP A 1 223 ? -7.215 -2.837 15.583 1.00 93.25 223 TRP A C 1
ATOM 1721 O O . TRP A 1 223 ? -6.370 -3.485 16.205 1.00 93.25 223 TRP A O 1
ATOM 1731 N N . GLN A 1 224 ? -8.473 -3.230 15.460 1.00 91.00 224 GLN A N 1
ATOM 1732 C CA . GLN A 1 224 ? -8.986 -4.471 16.016 1.00 91.00 224 GLN A CA 1
ATOM 1733 C C . GLN A 1 224 ? -9.066 -5.524 14.918 1.00 91.00 224 GLN A C 1
ATOM 1735 O O . GLN A 1 224 ? -9.679 -5.287 13.879 1.00 91.00 224 GLN A O 1
ATOM 1740 N N . LEU A 1 225 ? -8.449 -6.682 15.145 1.00 88.50 225 LEU A N 1
ATOM 1741 C CA . LEU A 1 225 ? -8.452 -7.777 14.181 1.00 88.50 225 LEU A CA 1
ATOM 1742 C C . LEU A 1 225 ? -9.889 -8.264 13.951 1.00 88.50 225 LEU A C 1
ATOM 1744 O O . LEU A 1 225 ? -10.573 -8.662 14.892 1.00 88.50 225 LEU A O 1
ATOM 1748 N N . ARG A 1 226 ? -10.336 -8.221 12.697 1.00 83.25 226 ARG A N 1
ATOM 1749 C CA . ARG A 1 226 ? -11.662 -8.676 12.261 1.00 83.25 226 ARG A CA 1
ATOM 1750 C C . ARG A 1 226 ? -11.582 -10.077 11.670 1.00 83.25 226 ARG A C 1
ATOM 1752 O O . ARG A 1 226 ? -12.393 -10.936 12.001 1.00 83.25 226 ARG A O 1
ATOM 1759 N N . HIS A 1 227 ? -10.583 -10.303 10.820 1.00 77.75 227 HIS A N 1
ATOM 1760 C CA . HIS A 1 227 ? -10.324 -11.586 10.180 1.00 77.75 227 HIS A CA 1
ATOM 1761 C C . HIS A 1 227 ? -8.816 -11.837 10.130 1.00 77.75 227 HIS A C 1
ATOM 1763 O O . HIS A 1 227 ? -8.057 -11.004 9.633 1.00 77.75 227 HIS A O 1
ATOM 1769 N N . SER A 1 228 ? -8.387 -12.991 10.640 1.00 67.19 228 SER A N 1
ATOM 1770 C CA . SER A 1 228 ? -7.040 -13.517 10.427 1.00 67.19 228 SER A CA 1
ATOM 1771 C C . SER A 1 228 ? -7.088 -14.688 9.459 1.00 67.19 228 SER A C 1
ATOM 1773 O O . SER A 1 228 ? -8.083 -15.413 9.370 1.00 67.19 228 SER A O 1
ATOM 1775 N N . ARG A 1 229 ? -5.990 -14.915 8.743 1.00 63.97 229 ARG A N 1
ATOM 1776 C CA . ARG A 1 229 ? -5.822 -16.163 8.002 1.00 63.97 229 ARG A CA 1
ATOM 1777 C C . ARG A 1 229 ? -5.576 -17.297 9.007 1.00 63.97 229 ARG A C 1
ATOM 1779 O O . ARG A 1 229 ? -4.559 -17.293 9.690 1.00 63.97 229 ARG A O 1
ATOM 1786 N N . ALA A 1 230 ? -6.484 -18.274 9.079 1.00 43.84 230 ALA A N 1
ATOM 1787 C CA . ALA A 1 230 ? -6.404 -19.385 10.039 1.00 43.84 230 ALA A CA 1
ATOM 1788 C C . ALA A 1 230 ? -5.175 -20.304 9.842 1.00 43.84 230 ALA A C 1
ATOM 1790 O O . ALA A 1 230 ? -4.759 -20.980 10.776 1.00 43.84 230 ALA A O 1
ATOM 1791 N N . GLU A 1 231 ? -4.562 -20.308 8.653 1.00 43.31 231 GLU A N 1
ATOM 1792 C CA . GLU A 1 231 ? -3.503 -21.268 8.287 1.00 43.31 231 GLU A CA 1
ATOM 1793 C C . GLU A 1 231 ? -2.249 -20.622 7.688 1.00 43.31 231 GLU A C 1
ATOM 1795 O O . GLU A 1 231 ? -1.414 -21.284 7.073 1.00 43.31 231 GLU A O 1
ATOM 1800 N N . TRP A 1 232 ? -2.086 -19.313 7.849 1.00 38.09 232 TRP A N 1
ATOM 1801 C CA . TRP A 1 232 ? -0.881 -18.640 7.386 1.00 38.09 232 TRP A CA 1
ATOM 1802 C C . TRP A 1 232 ? -0.238 -17.892 8.500 1.00 38.09 232 TRP A C 1
ATOM 1804 O O . TRP A 1 232 ? -0.823 -17.013 9.124 1.00 38.09 232 TRP A O 1
ATOM 1814 N N . ARG A 1 233 ? 0.999 -18.297 8.721 1.00 35.84 233 ARG A N 1
ATOM 1815 C CA . ARG A 1 233 ? 1.873 -17.686 9.683 1.00 35.84 233 ARG A CA 1
ATOM 1816 C C . ARG A 1 233 ? 2.519 -16.511 8.955 1.00 35.84 233 ARG A C 1
ATOM 1818 O O . ARG A 1 233 ? 3.345 -16.772 8.077 1.00 35.84 233 ARG A O 1
ATOM 1825 N N . PRO A 1 234 ? 2.148 -15.249 9.251 1.00 38.78 234 PRO A N 1
ATOM 1826 C CA . PRO A 1 234 ? 3.075 -14.154 8.992 1.00 38.78 234 PRO A CA 1
ATOM 1827 C C . PRO A 1 234 ? 4.439 -14.565 9.555 1.00 38.78 234 PRO A C 1
ATOM 1829 O O . PRO A 1 234 ? 4.495 -15.277 10.563 1.00 38.78 234 PRO A O 1
ATOM 1832 N N . ASP A 1 235 ? 5.533 -14.182 8.895 1.00 36.91 235 ASP A N 1
ATOM 1833 C CA . ASP A 1 235 ? 6.851 -14.400 9.485 1.00 36.91 235 ASP A CA 1
ATOM 1834 C C . ASP A 1 235 ? 6.820 -13.738 10.877 1.00 36.91 235 ASP A C 1
ATOM 1836 O O . ASP A 1 235 ? 6.542 -12.539 10.961 1.00 36.91 235 ASP A O 1
ATOM 1840 N N . PRO A 1 236 ? 7.015 -14.485 11.980 1.00 32.59 236 PRO A N 1
ATOM 1841 C CA . PRO A 1 236 ? 6.834 -13.956 13.334 1.00 32.59 236 PRO A CA 1
ATOM 1842 C C . PRO A 1 236 ? 7.682 -12.701 13.594 1.00 32.59 236 PRO A C 1
ATOM 1844 O O . PRO A 1 236 ? 7.299 -11.837 14.373 1.00 32.59 236 PRO A O 1
ATOM 1847 N N . ARG A 1 237 ? 8.769 -12.517 12.836 1.00 36.84 237 ARG A N 1
ATOM 1848 C CA . ARG A 1 237 ? 9.633 -11.329 12.886 1.00 36.84 237 ARG A CA 1
ATOM 1849 C C . ARG A 1 237 ? 8.999 -10.044 12.341 1.00 36.84 237 ARG A C 1
ATOM 1851 O O . ARG A 1 237 ? 9.505 -8.969 12.626 1.00 36.84 237 ARG A O 1
ATOM 1858 N N . THR A 1 238 ? 7.933 -10.132 11.546 1.00 38.59 238 THR A N 1
ATOM 1859 C CA . THR A 1 238 ? 7.168 -8.973 11.043 1.00 38.59 238 THR A CA 1
ATOM 1860 C C . THR A 1 238 ? 5.833 -8.776 11.761 1.00 38.59 238 THR A C 1
ATOM 1862 O O . THR A 1 238 ? 5.255 -7.691 11.709 1.00 38.59 238 THR A O 1
ATOM 1865 N N . ALA A 1 239 ? 5.378 -9.776 12.523 1.00 37.62 239 ALA A N 1
ATOM 1866 C CA . ALA A 1 239 ? 4.249 -9.636 13.437 1.00 37.62 239 ALA A CA 1
ATOM 1867 C C . ALA A 1 239 ? 4.624 -8.882 14.731 1.00 37.62 239 ALA A C 1
ATOM 1869 O O . ALA A 1 239 ? 3.797 -8.099 15.211 1.00 37.62 239 ALA A O 1
ATOM 1870 N N . ASP A 1 240 ? 5.864 -9.046 15.213 1.00 36.56 240 ASP A N 1
ATOM 1871 C CA . ASP A 1 240 ? 6.389 -8.519 16.485 1.00 36.56 240 ASP A CA 1
ATOM 1872 C C . ASP A 1 240 ? 7.237 -7.241 16.325 1.00 36.56 240 ASP A C 1
ATOM 1874 O O . ASP A 1 240 ? 8.336 -7.131 16.867 1.00 36.56 240 ASP A O 1
ATOM 1878 N N . LEU A 1 241 ? 6.741 -6.247 15.578 1.00 38.00 241 LEU A N 1
ATOM 1879 C CA . LEU A 1 241 ? 7.373 -4.922 15.493 1.00 38.00 241 LEU A CA 1
ATOM 1880 C C . LEU A 1 241 ? 7.325 -4.232 16.871 1.00 38.00 241 LEU A C 1
ATOM 1882 O O . LEU A 1 241 ? 6.403 -3.481 17.184 1.00 38.00 241 LEU A O 1
ATOM 1886 N N . ILE A 1 242 ? 8.319 -4.522 17.710 1.00 31.23 242 ILE A N 1
ATOM 1887 C CA . ILE A 1 242 ? 8.616 -3.804 18.947 1.00 31.23 242 ILE A CA 1
ATOM 1888 C C . ILE A 1 242 ? 9.415 -2.562 18.544 1.00 31.23 242 ILE A C 1
ATOM 1890 O O . ILE A 1 242 ? 10.565 -2.655 18.116 1.00 31.23 242 ILE A O 1
ATOM 1894 N N . ALA A 1 243 ? 8.797 -1.384 18.658 1.00 26.86 243 ALA A N 1
ATOM 1895 C CA . ALA A 1 243 ? 9.547 -0.133 18.665 1.00 26.86 243 ALA A CA 1
ATOM 1896 C C . ALA A 1 243 ? 10.499 -0.131 19.880 1.00 26.86 243 ALA A C 1
ATOM 1898 O O . ALA A 1 243 ? 10.094 -0.610 20.944 1.00 26.86 243 ALA A O 1
ATOM 1899 N N . PRO A 1 244 ? 11.732 0.393 19.761 1.00 27.72 244 PRO A N 1
ATOM 1900 C CA . PRO A 1 244 ? 12.606 0.528 20.915 1.00 27.72 244 PRO A CA 1
ATOM 1901 C C . PRO A 1 244 ? 11.927 1.423 21.961 1.00 27.72 244 PRO A C 1
ATOM 1903 O O . PRO A 1 244 ? 11.204 2.362 21.608 1.00 27.72 244 PRO A O 1
ATOM 1906 N N . GLY A 1 245 ? 12.125 1.059 23.229 1.00 32.31 245 GLY A N 1
ATOM 1907 C CA . GLY A 1 245 ? 11.789 1.903 24.375 1.00 32.31 245 GLY A CA 1
ATOM 1908 C C . GLY A 1 245 ? 12.612 3.180 24.416 1.00 32.31 245 GLY A C 1
ATOM 1909 O O . GLY A 1 245 ? 13.681 3.221 23.764 1.00 32.31 245 GLY A O 1
#

Solvent-accessible surface area (backbone atoms only — not comparable to full-atom values): 13595 Å² total; per-residue (Å²): 101,67,54,74,53,74,49,73,24,13,38,42,77,39,59,88,39,47,39,49,20,28,38,36,42,35,41,36,51,51,101,91,41,47,46,35,34,46,32,44,28,27,47,61,79,84,64,80,46,100,80,73,55,65,76,76,46,27,52,28,38,34,32,28,36,26,76,74,80,31,56,92,52,73,76,38,50,35,36,36,44,56,93,52,71,78,57,56,88,59,62,46,40,40,36,34,70,80,50,82,50,75,47,70,62,50,93,85,73,65,61,85,94,66,74,82,73,82,77,70,57,92,49,65,32,81,77,31,39,31,21,43,35,39,44,70,85,65,58,63,52,45,33,37,36,42,24,43,54,72,57,34,29,43,36,27,36,28,54,68,91,46,73,46,38,29,49,33,38,50,36,48,44,73,88,52,60,61,27,25,29,38,36,44,56,64,53,101,81,75,66,59,58,75,44,57,78,54,43,38,46,64,38,83,46,71,56,98,88,38,72,26,38,40,33,37,70,86,48,52,32,37,34,38,74,73,44,71,46,92,87,58,79,50,54,66,66,36,71,60,59,62,64,78,131

Nearest PDB structures (foldseek):
  3oe3-assembly1_A  TM=3.872E-01  e=3.962E+00  Salmonella enterica subsp. enterica serovar Typhimurium
  3oe3-assembly2_B  TM=3.420E-01  e=6.771E+00  Salmonella enterica subsp. enterica serovar Typhimurium